Protein AF-A0A832T869-F1 (afdb_monomer_lite)

Radius of gyration: 26.27 Å; chains: 1; bounding box: 76×37×74 Å

Foldseek 3Di:
DDPVVLLVLLQVLLCVLFVDGQDQAEEAEDELVRLVVVCVVPVNDSPDQWAADLQNNYIYGYPPDPLRSLNCQLRNSQLSCCLVFFPLSVLLNVLVNLLVVLVCVQWPDDPPPDDTHGPDPVSVVVNVVSVVVNVVSCVVLVLLRLLSSLLRSCSSCVVVVNNVSSVVCCVPPDDPSNVVSPVVLVVCCVQQNSLVSCLLSGGFDQDDLVCVLVNCCSVCPPQQVQFAFKWFADDSGRRDATEIETEGPPDDFDDDPRHTYHYDYPVRLVVCLLLLNLVNLARLPGTDTNGHDPVVSVVSVVCSVPRFQDLSSLVVLQVQLVVLQVQLVVDDPPDPSNVVSNLSSLVSNLCSVCSVVRHNPRHPVSSVSDD

Sequence (371 aa):
MTLEELVKECAEIAYRETGFYIQGSGLTVLDGEGWKEFCGKTNTEQAAHGVYLPRAMRAVVRSDSEYMEVNIMHELFGHGLFCEQTKSGREIVRLERNIQAATPHIIQKNGPGKDDWVTDTTAFYTVLQSEEKLKQLVTYSMNDNEGFAVWMEQRLAERTGRAEMFRKKMKNMAHAKYAELLAEFNSFEERYGKTILLKAIGFPFTPDTENMPDILRKVLGDAYDSIRIGMLYGSRRPYSDIDIFIVSDEIKTQHHGWLDIYAVSVDEFRQGLANLDISITDPLLSGQKVAGSWKELQQCWEYIEKKEITPNMAYHNFRKAVEQEDIGKGFPEGSRERMTALGYAVSYMENAKHLCRGDKRLTMKELRIQR

pLDDT: mean 93.74, std 7.8, range [48.03, 98.69]

Secondary structure (DSSP, 8-state):
--HHHHHHHHHHHHHHHHS----S-EEEEE-HHHHHHHHHHHT--TT-SEEEETTTTEEEEETT-TTHHHHHIIIIIIIIHHHHHSHHHHHHHHHHHHHHHHHHHHEE---TTS--EES-HHHHHHHHHHHHHHHHHHHHHHHHHHHHHHHHHHHHHHHTT-HHHHHHHHHHT--HHHHHHHHHHHHHHHHH-HHHHHHHTT------TTTHHHHHHHHHGGGGGG-SEEEEES---TTSPEEEEEE-SSPPPEE-SSEEEEEE-HHHHHHHHHTT-HHHHHHHHHSEEEEE-HHHHHHHHHHHHHPPP-HHHHHHHHHHHHHHHHHHHTSPTT-HHHHHHHHHHHHHHHHHHHHHTT----STTTTT---

Structure (mmCIF, N/CA/C/O backbone):
data_AF-A0A832T869-F1
#
_entry.id   AF-A0A832T869-F1
#
loop_
_atom_site.group_PDB
_atom_site.id
_atom_site.type_symbol
_atom_site.label_atom_id
_atom_site.label_alt_id
_atom_site.label_comp_id
_atom_site.label_asym_id
_atom_site.label_entity_id
_atom_site.label_seq_id
_atom_site.pdbx_PDB_ins_code
_atom_site.Cartn_x
_atom_site.Cartn_y
_atom_site.Cartn_z
_atom_site.occupancy
_atom_site.B_iso_or_equiv
_atom_site.auth_seq_id
_atom_site.auth_comp_id
_atom_site.auth_asym_id
_atom_site.auth_atom_id
_atom_site.pdbx_PDB_model_num
ATOM 1 N N . MET A 1 1 ? -2.053 -1.329 -37.076 1.00 85.81 1 MET A N 1
ATOM 2 C CA . MET A 1 1 ? -2.017 -0.365 -35.967 1.00 85.81 1 MET A CA 1
ATOM 3 C C . MET A 1 1 ? -0.619 0.213 -35.898 1.00 85.81 1 MET A C 1
ATOM 5 O O . MET A 1 1 ? 0.332 -0.553 -36.009 1.00 85.81 1 MET A O 1
ATOM 9 N N . THR A 1 2 ? -0.489 1.532 -35.814 1.00 96.00 2 THR A N 1
ATOM 10 C CA . THR A 1 2 ? 0.798 2.207 -35.612 1.00 96.00 2 THR A CA 1
ATOM 11 C C . THR A 1 2 ? 1.261 2.055 -34.159 1.00 96.00 2 THR A C 1
ATOM 13 O O . THR A 1 2 ? 0.477 1.700 -33.278 1.00 96.00 2 THR A O 1
ATOM 16 N N . LEU A 1 3 ? 2.538 2.337 -33.886 1.00 96.00 3 LEU A N 1
ATOM 17 C CA . LEU A 1 3 ? 3.059 2.337 -32.516 1.00 96.00 3 LEU A CA 1
ATOM 18 C C . LEU A 1 3 ? 2.347 3.375 -31.629 1.00 96.00 3 LEU A C 1
ATOM 20 O O . LEU A 1 3 ? 2.063 3.102 -30.468 1.00 96.00 3 LEU A O 1
ATOM 24 N N . GLU A 1 4 ? 2.039 4.551 -32.175 1.00 97.25 4 GLU A N 1
ATOM 25 C CA . GLU A 1 4 ? 1.337 5.612 -31.448 1.00 97.25 4 GLU A CA 1
ATOM 26 C C . GLU A 1 4 ? -0.089 5.189 -31.071 1.00 97.25 4 GLU A C 1
ATOM 28 O O . GLU A 1 4 ? -0.507 5.369 -29.928 1.00 97.25 4 GLU A O 1
ATOM 33 N N . GLU A 1 5 ? -0.808 4.560 -32.005 1.00 97.94 5 GLU A N 1
ATOM 34 C CA . GLU A 1 5 ? -2.136 3.994 -31.752 1.00 97.94 5 GLU A CA 1
ATOM 35 C C . GLU A 1 5 ? -2.089 2.916 -30.661 1.00 97.94 5 GLU A C 1
ATOM 37 O O . GLU A 1 5 ? -2.918 2.947 -29.754 1.00 97.94 5 GLU A O 1
ATOM 42 N N . LEU A 1 6 ? -1.088 2.024 -30.698 1.00 97.69 6 LEU A N 1
ATOM 43 C CA . LEU A 1 6 ? -0.891 1.000 -29.670 1.00 97.69 6 LEU A CA 1
ATOM 44 C C . LEU A 1 6 ? -0.656 1.623 -28.290 1.00 97.69 6 LEU A C 1
ATOM 46 O O . LEU A 1 6 ? -1.306 1.241 -27.322 1.00 97.69 6 LEU A O 1
ATOM 50 N N . VAL A 1 7 ? 0.276 2.574 -28.182 1.00 98.06 7 VAL A N 1
ATOM 51 C CA . VAL A 1 7 ? 0.602 3.222 -26.901 1.00 98.06 7 VAL A CA 1
ATOM 52 C C . VAL A 1 7 ? -0.620 3.954 -26.349 1.00 98.06 7 VAL A C 1
ATOM 54 O O . VAL A 1 7 ? -0.905 3.850 -25.157 1.00 98.06 7 VAL A O 1
ATOM 57 N N . LYS A 1 8 ? -1.380 4.641 -27.206 1.00 98.06 8 LYS A N 1
ATOM 58 C CA . LYS A 1 8 ? -2.618 5.315 -26.810 1.00 98.06 8 LYS A CA 1
ATOM 59 C C . LYS A 1 8 ? -3.674 4.325 -26.316 1.00 98.06 8 LYS A C 1
ATOM 61 O O . LYS A 1 8 ? -4.257 4.543 -25.260 1.00 98.06 8 LYS A O 1
ATOM 66 N N . GLU A 1 9 ? -3.903 3.233 -27.041 1.00 98.19 9 GLU A N 1
ATOM 67 C CA . GLU A 1 9 ? -4.850 2.190 -26.634 1.00 98.19 9 GLU A CA 1
ATOM 68 C C . GLU A 1 9 ? -4.446 1.551 -25.295 1.00 98.19 9 GLU A C 1
ATOM 70 O O . GLU A 1 9 ? -5.275 1.412 -24.391 1.00 98.19 9 GLU A O 1
ATOM 75 N N . CYS A 1 10 ? -3.160 1.227 -25.132 1.00 98.50 10 CYS A N 1
ATOM 76 C CA . CYS A 1 10 ? -2.625 0.693 -23.885 1.00 98.50 10 CYS A CA 1
ATOM 77 C C . CYS A 1 10 ? -2.795 1.665 -22.716 1.00 98.50 10 CYS A C 1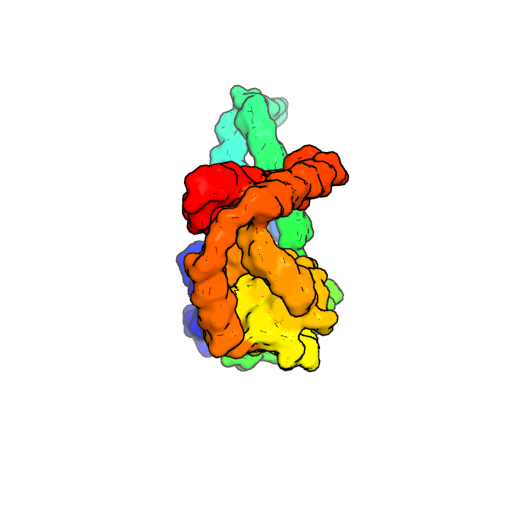
ATOM 79 O O . CYS A 1 10 ? -3.145 1.223 -21.626 1.00 98.50 10 CYS A O 1
ATOM 81 N N . ALA A 1 11 ? -2.610 2.970 -22.925 1.00 98.25 11 ALA A N 1
ATOM 82 C CA . ALA A 1 11 ? -2.810 3.972 -21.880 1.00 98.25 11 ALA A CA 1
ATOM 83 C C . ALA A 1 11 ? -4.259 4.003 -21.372 1.00 98.25 11 ALA A C 1
ATOM 85 O O . ALA A 1 11 ? -4.483 4.014 -20.162 1.00 98.25 11 ALA A O 1
ATOM 86 N N . GLU A 1 12 ? -5.243 3.925 -22.271 1.00 98.31 12 GLU A N 1
ATOM 87 C CA . GLU A 1 12 ? -6.665 3.866 -21.903 1.00 98.31 12 GLU A CA 1
ATOM 88 C C . GLU A 1 12 ? -7.026 2.572 -21.160 1.00 98.31 12 GLU A C 1
ATOM 90 O O . GLU A 1 12 ? -7.863 2.551 -20.252 1.00 98.31 12 GLU A O 1
ATOM 95 N N . ILE A 1 13 ? -6.416 1.448 -21.541 1.00 98.25 13 ILE A N 1
ATOM 96 C CA . ILE A 1 13 ? -6.607 0.185 -20.825 1.00 98.25 13 ILE A CA 1
ATOM 97 C C . ILE A 1 13 ? -5.944 0.256 -19.449 1.00 98.25 13 ILE A C 1
ATOM 99 O O . ILE A 1 13 ? -6.606 -0.049 -18.461 1.00 98.25 13 ILE A O 1
ATOM 103 N N . ALA A 1 14 ? -4.693 0.704 -19.364 1.00 98.00 14 ALA A N 1
ATOM 104 C CA . ALA A 1 14 ? -3.953 0.815 -18.113 1.00 98.00 14 ALA A CA 1
ATOM 105 C C . ALA A 1 14 ? -4.646 1.758 -17.118 1.00 98.00 14 ALA A C 1
ATOM 107 O O . ALA A 1 14 ? -4.727 1.439 -15.931 1.00 98.00 14 ALA A O 1
ATOM 108 N N . TYR A 1 15 ? -5.241 2.857 -17.596 1.00 97.88 15 TYR A N 1
ATOM 109 C CA . TYR A 1 15 ? -6.077 3.726 -16.769 1.00 97.88 15 TYR A CA 1
ATOM 110 C C . TYR A 1 15 ? -7.316 3.001 -16.234 1.00 97.88 15 TYR A C 1
ATOM 112 O O . TYR A 1 15 ? -7.614 3.090 -15.048 1.00 97.88 15 TYR A O 1
ATOM 120 N N . ARG A 1 16 ? -8.021 2.216 -17.057 1.00 96.94 16 ARG A N 1
ATOM 121 C CA . ARG A 1 16 ? -9.154 1.397 -16.580 1.00 96.94 16 ARG A CA 1
ATOM 122 C C . ARG A 1 16 ? -8.722 0.280 -15.626 1.00 96.94 16 ARG A C 1
ATOM 124 O O . ARG A 1 16 ? -9.510 -0.150 -14.778 1.00 96.94 16 ARG A O 1
ATOM 131 N N . GLU A 1 17 ? -7.495 -0.213 -15.766 1.00 95.88 17 GLU A N 1
ATOM 132 C CA . GLU A 1 17 ? -6.955 -1.227 -14.866 1.00 95.88 17 GLU A CA 1
ATOM 133 C C . GLU A 1 17 ? -6.510 -0.653 -13.526 1.00 95.88 17 GLU A C 1
ATOM 135 O O . GLU A 1 17 ? -6.765 -1.265 -12.494 1.00 95.88 17 GLU A O 1
ATOM 140 N N . THR A 1 18 ? -5.905 0.529 -13.517 1.00 96.06 18 THR A N 1
ATOM 141 C CA . THR A 1 18 ? -5.217 1.043 -12.325 1.00 96.06 18 THR A CA 1
ATOM 142 C C . THR A 1 18 ? -5.836 2.294 -11.723 1.00 96.06 18 THR A C 1
ATOM 144 O O . THR A 1 18 ? -5.615 2.574 -10.551 1.00 96.06 18 THR A O 1
ATOM 147 N N . GLY A 1 19 ? -6.604 3.052 -12.503 1.00 96.00 19 GLY A N 1
ATOM 148 C CA . GLY A 1 19 ? -7.027 4.412 -12.176 1.00 96.00 19 GLY A CA 1
ATOM 149 C C . GLY A 1 19 ? -5.964 5.480 -12.460 1.00 96.00 19 GLY A C 1
ATOM 150 O O . GLY A 1 19 ? -6.202 6.650 -12.162 1.00 96.00 19 GLY A O 1
ATOM 151 N N . PHE A 1 20 ? -4.813 5.116 -13.041 1.00 96.75 20 PHE A N 1
ATOM 152 C CA . PHE A 1 20 ? -3.691 6.025 -13.287 1.00 96.75 20 PHE A CA 1
ATOM 153 C C . PHE A 1 20 ? -3.272 6.037 -14.757 1.00 96.75 20 PHE A C 1
ATOM 155 O O . PHE A 1 20 ? -3.216 5.004 -15.422 1.00 96.75 20 PHE A O 1
ATOM 162 N N . TYR A 1 21 ? -2.952 7.230 -15.253 1.00 97.12 21 TYR A N 1
ATOM 163 C CA . TYR A 1 21 ? -2.245 7.400 -16.519 1.00 97.12 21 TYR A CA 1
ATOM 164 C C . TYR A 1 21 ? -0.742 7.440 -16.261 1.00 97.12 21 TYR A C 1
ATOM 166 O O . TYR A 1 21 ? -0.306 7.927 -15.218 1.00 97.12 21 TYR A O 1
ATOM 174 N N . ILE A 1 22 ? 0.039 7.008 -17.249 1.00 95.62 22 ILE A N 1
ATOM 175 C CA . ILE A 1 22 ? 1.456 7.368 -17.329 1.00 95.62 22 ILE A CA 1
ATOM 176 C C . ILE A 1 22 ? 1.549 8.858 -17.632 1.00 95.62 22 ILE A C 1
ATOM 178 O O . ILE A 1 22 ? 0.915 9.337 -18.574 1.00 95.62 22 ILE A O 1
ATOM 182 N N . GLN A 1 23 ? 2.342 9.583 -16.852 1.00 95.00 23 GLN A N 1
ATOM 183 C CA . GLN A 1 23 ? 2.506 11.028 -17.006 1.00 95.00 23 GLN A CA 1
ATOM 184 C C . GLN A 1 23 ? 3.957 11.444 -17.246 1.00 95.00 23 GLN A C 1
ATOM 186 O O . GLN A 1 23 ? 4.209 12.393 -17.986 1.00 95.00 23 GLN A O 1
ATOM 191 N N . GLY A 1 24 ? 4.909 10.771 -16.601 1.00 94.81 24 GLY A N 1
ATOM 192 C CA . GLY A 1 24 ? 6.326 11.128 -16.607 1.00 94.81 24 GLY A CA 1
ATOM 193 C C . GLY A 1 24 ? 7.213 10.172 -17.401 1.00 94.81 24 GLY A C 1
ATOM 194 O O . GLY A 1 24 ? 8.299 10.576 -17.823 1.00 94.81 24 GLY A O 1
ATOM 195 N N . SER A 1 25 ? 6.780 8.929 -17.603 1.00 98.00 25 SER A N 1
ATOM 196 C CA . SER A 1 25 ? 7.559 7.905 -18.282 1.00 98.00 25 SER A CA 1
ATOM 197 C C . SER A 1 25 ? 7.490 8.053 -19.797 1.00 98.00 25 SER A C 1
ATOM 199 O O . SER A 1 25 ? 6.418 8.123 -20.393 1.00 98.00 25 SER A O 1
ATOM 201 N N . GLY A 1 26 ? 8.659 8.085 -20.434 1.00 98.12 26 GLY A N 1
ATOM 202 C CA . GLY A 1 26 ? 8.791 8.124 -21.889 1.00 98.12 26 GLY A CA 1
ATOM 203 C C . GLY A 1 26 ? 9.104 6.760 -22.501 1.00 98.12 26 GLY A C 1
ATOM 204 O O . GLY A 1 26 ? 9.590 5.858 -21.820 1.00 98.12 26 GLY A O 1
ATOM 205 N N . LEU A 1 27 ? 8.906 6.649 -23.815 1.00 98.50 27 LEU A N 1
ATOM 206 C CA . LEU A 1 27 ? 9.307 5.494 -24.617 1.00 98.50 27 LEU A CA 1
ATOM 207 C C . LEU A 1 27 ? 10.438 5.873 -25.577 1.00 98.50 27 LEU A C 1
ATOM 209 O O . LEU A 1 27 ? 10.419 6.927 -26.210 1.00 98.50 27 LEU A O 1
ATOM 213 N N . THR A 1 28 ? 11.430 5.002 -25.708 1.00 98.44 28 THR A N 1
ATOM 214 C CA . THR A 1 28 ? 12.451 5.063 -26.754 1.00 98.44 28 THR A CA 1
ATOM 215 C C . THR A 1 28 ? 12.552 3.702 -27.417 1.00 98.44 28 THR A C 1
ATOM 217 O O . THR A 1 28 ? 12.730 2.690 -26.749 1.00 98.44 28 THR A O 1
ATOM 220 N N . VAL A 1 29 ? 12.430 3.683 -28.739 1.00 98.19 29 VAL A N 1
ATOM 221 C CA . VAL A 1 29 ? 12.526 2.468 -29.545 1.00 98.19 29 VAL A CA 1
ATOM 222 C C . VAL A 1 29 ? 13.816 2.546 -30.350 1.00 98.19 29 VAL A C 1
ATOM 224 O O . VAL A 1 29 ? 14.024 3.516 -31.075 1.00 98.19 29 VAL A O 1
ATOM 227 N N . LEU A 1 30 ? 14.695 1.560 -30.179 1.00 98.06 30 LEU A N 1
ATOM 228 C CA . LEU A 1 30 ? 16.014 1.506 -30.814 1.00 98.06 30 LEU A CA 1
ATOM 229 C C . LEU A 1 30 ? 16.079 0.344 -31.798 1.00 98.06 30 LEU A C 1
ATOM 231 O O . LEU A 1 30 ? 15.565 -0.732 -31.506 1.00 98.06 30 LEU A O 1
ATOM 235 N N . ASP A 1 31 ? 16.737 0.538 -32.935 1.00 97.44 31 ASP A N 1
ATOM 236 C CA . ASP A 1 31 ? 17.098 -0.566 -33.825 1.00 97.44 31 ASP A CA 1
ATOM 237 C C . ASP A 1 31 ? 18.217 -1.441 -33.234 1.00 97.44 31 ASP A C 1
ATOM 239 O O . ASP A 1 31 ? 18.729 -1.191 -32.139 1.00 97.44 31 ASP A O 1
ATOM 243 N N . GLY A 1 32 ? 18.575 -2.518 -33.936 1.00 95.19 32 GLY A N 1
ATOM 244 C CA . GLY A 1 32 ? 19.564 -3.478 -33.448 1.00 95.19 32 GLY A CA 1
ATOM 245 C C . GLY A 1 32 ? 20.956 -2.873 -33.211 1.00 95.19 32 GLY A C 1
ATOM 246 O O . GLY A 1 32 ? 21.661 -3.317 -32.303 1.00 95.19 32 GLY A O 1
ATOM 247 N N . GLU A 1 33 ? 21.363 -1.859 -33.982 1.00 97.00 33 GLU A N 1
ATOM 248 C CA . GLU A 1 33 ? 22.640 -1.160 -33.777 1.00 97.00 33 GLU A CA 1
ATOM 249 C C . GLU A 1 33 ? 22.563 -0.203 -32.584 1.00 97.00 33 GLU A C 1
ATOM 251 O O . GLU A 1 33 ? 23.400 -0.284 -31.679 1.00 97.00 33 GLU A O 1
ATOM 256 N N . GLY A 1 34 ? 21.515 0.622 -32.519 1.00 97.69 34 GLY A N 1
ATOM 257 C CA . GLY A 1 34 ? 21.266 1.531 -31.406 1.00 97.69 34 GLY A CA 1
ATOM 258 C C . GLY A 1 34 ? 21.110 0.798 -30.073 1.00 97.69 34 GLY A C 1
ATOM 259 O O . GLY A 1 34 ? 21.620 1.263 -29.054 1.00 97.69 34 GLY A O 1
ATOM 260 N N . TRP A 1 35 ? 20.482 -0.382 -30.066 1.00 97.38 35 TRP A N 1
ATOM 261 C CA . TRP A 1 35 ? 20.369 -1.230 -28.877 1.00 97.38 35 TRP A CA 1
ATOM 262 C C . TRP A 1 35 ? 21.728 -1.739 -28.395 1.00 97.38 35 TRP A C 1
ATOM 264 O O . TRP A 1 35 ? 22.028 -1.653 -27.207 1.00 97.38 35 TRP A O 1
ATOM 274 N N . LYS A 1 36 ? 22.594 -2.213 -29.301 1.00 96.44 36 LYS A N 1
ATOM 275 C CA . LYS A 1 36 ? 23.952 -2.658 -28.940 1.00 96.44 36 LYS A CA 1
ATOM 276 C C . LYS A 1 36 ? 24.777 -1.523 -28.340 1.00 96.44 36 LYS A C 1
ATOM 278 O O . LYS A 1 36 ? 25.444 -1.730 -27.325 1.00 96.44 36 LYS A O 1
ATOM 283 N N . GLU A 1 37 ? 24.715 -0.334 -28.940 1.00 97.12 37 GLU A N 1
ATOM 284 C CA . GLU A 1 37 ? 25.392 0.852 -28.412 1.00 97.12 37 GLU A CA 1
ATOM 285 C C . GLU A 1 37 ? 24.844 1.231 -27.029 1.00 97.12 37 GLU A C 1
ATOM 287 O O . GLU A 1 37 ? 25.611 1.474 -26.093 1.00 97.12 37 GLU A O 1
ATOM 292 N N . PHE A 1 38 ? 23.518 1.232 -26.878 1.00 97.06 38 PHE A N 1
ATOM 293 C CA . PHE A 1 38 ? 22.845 1.500 -25.613 1.00 97.06 38 PHE A CA 1
ATOM 294 C C . PHE A 1 38 ? 23.266 0.513 -24.513 1.00 97.06 38 PHE A C 1
ATOM 296 O O . PHE A 1 38 ? 23.672 0.948 -23.432 1.00 97.06 38 PHE A O 1
ATOM 303 N N . CYS A 1 39 ? 23.246 -0.795 -24.788 1.00 95.62 39 CYS A N 1
ATOM 304 C CA . CYS A 1 39 ? 23.688 -1.832 -23.856 1.00 95.62 39 CYS A CA 1
ATOM 305 C C . CYS A 1 39 ? 25.155 -1.643 -23.453 1.00 95.62 39 CYS A C 1
ATOM 307 O O . CYS A 1 39 ? 25.474 -1.708 -22.268 1.00 95.62 39 CYS A O 1
ATOM 309 N N . GLY A 1 40 ? 26.037 -1.326 -24.410 1.00 94.50 40 GLY A N 1
ATOM 310 C CA . GLY A 1 40 ? 27.452 -1.058 -24.137 1.00 94.50 40 GLY A CA 1
ATOM 311 C C . GLY A 1 40 ? 27.683 0.150 -23.222 1.00 94.50 40 GLY A C 1
ATOM 312 O O . GLY A 1 40 ? 28.568 0.116 -22.372 1.00 94.50 40 GLY A O 1
ATOM 313 N N . L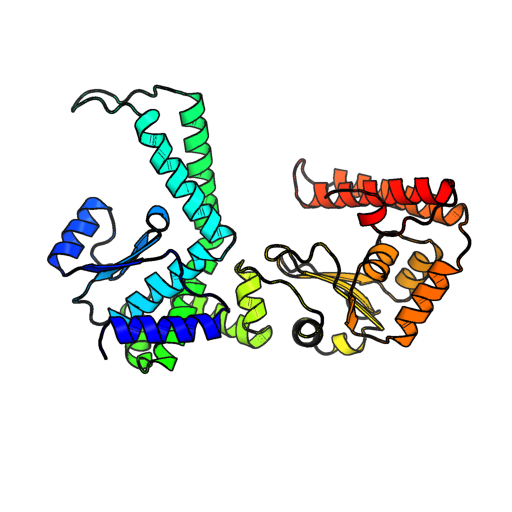YS A 1 41 ? 26.867 1.205 -23.349 1.00 94.12 41 LYS A N 1
ATOM 314 C CA . LYS A 1 41 ? 26.961 2.411 -22.502 1.00 94.12 41 LYS A CA 1
ATOM 315 C C . LYS A 1 41 ? 26.359 2.235 -21.111 1.00 94.12 41 LYS A C 1
ATOM 317 O O . LYS A 1 41 ? 26.795 2.900 -20.175 1.00 94.12 41 LYS A O 1
ATOM 322 N N . THR A 1 42 ? 25.332 1.400 -20.985 1.00 90.62 42 THR A N 1
ATOM 323 C CA . THR A 1 42 ? 24.547 1.252 -19.747 1.00 90.62 42 THR A CA 1
ATOM 324 C C . THR A 1 42 ? 24.873 -0.010 -18.959 1.00 90.62 42 THR A C 1
ATOM 326 O O . THR A 1 42 ? 24.368 -0.164 -17.853 1.00 90.62 42 THR A O 1
ATOM 329 N N . ASN A 1 43 ? 25.724 -0.889 -19.499 1.00 91.12 43 ASN A N 1
ATOM 330 C CA . ASN A 1 43 ? 25.979 -2.227 -18.964 1.00 91.12 43 ASN A CA 1
ATOM 331 C C . ASN A 1 43 ? 24.692 -3.071 -18.832 1.00 91.12 43 ASN A C 1
ATOM 333 O O . ASN A 1 43 ? 24.557 -3.881 -17.919 1.00 91.12 43 ASN A O 1
ATOM 337 N N . THR A 1 44 ? 23.738 -2.857 -19.744 1.00 91.19 44 THR A N 1
ATOM 338 C CA . THR A 1 44 ? 22.510 -3.659 -19.852 1.00 91.19 44 THR A CA 1
ATOM 339 C C . THR A 1 44 ? 22.796 -4.920 -20.665 1.00 91.19 44 THR A C 1
ATOM 341 O O . THR A 1 44 ? 23.558 -4.881 -21.634 1.00 91.19 44 THR A O 1
ATOM 344 N N . GLU A 1 45 ? 22.165 -6.040 -20.317 1.00 91.69 45 GLU A N 1
ATOM 345 C CA . GLU A 1 45 ? 22.310 -7.292 -21.060 1.00 91.69 45 GLU A CA 1
ATOM 346 C C . GLU A 1 45 ? 21.844 -7.142 -22.517 1.00 91.69 45 GLU A C 1
ATOM 348 O O . GLU A 1 45 ? 20.706 -6.769 -22.787 1.00 91.69 45 GLU A O 1
ATOM 353 N N . GLN A 1 46 ? 22.705 -7.480 -23.484 1.00 89.50 46 GLN A N 1
ATOM 354 C CA . GLN A 1 46 ? 22.355 -7.388 -24.912 1.00 89.50 46 GLN A CA 1
ATOM 355 C C . GLN A 1 46 ? 21.221 -8.339 -25.315 1.00 89.50 46 GLN A C 1
ATOM 357 O O . GLN A 1 46 ? 20.510 -8.072 -26.286 1.00 89.50 46 GLN A O 1
ATOM 362 N N . ALA A 1 47 ? 21.072 -9.445 -24.579 1.00 90.00 47 ALA A N 1
ATOM 363 C CA . ALA A 1 47 ? 20.010 -10.424 -24.774 1.00 90.00 47 ALA A CA 1
ATOM 364 C C . ALA A 1 47 ? 18.648 -9.930 -24.269 1.00 90.00 47 ALA A C 1
ATOM 366 O O . ALA A 1 47 ? 17.637 -10.516 -24.643 1.00 90.00 47 ALA A O 1
ATOM 367 N N . ALA A 1 48 ? 18.596 -8.862 -23.465 1.00 90.69 48 ALA A N 1
ATOM 368 C CA . ALA A 1 48 ? 17.336 -8.235 -23.105 1.00 90.69 48 ALA A CA 1
ATOM 369 C C . ALA A 1 48 ? 16.695 -7.587 -24.342 1.00 90.69 48 ALA A C 1
ATOM 371 O O . ALA A 1 48 ? 17.364 -7.196 -25.303 1.00 90.69 48 ALA A O 1
ATOM 372 N N . HIS A 1 49 ? 15.370 -7.492 -24.326 1.00 92.50 49 HIS A N 1
ATOM 373 C CA . HIS A 1 49 ? 14.592 -6.916 -25.428 1.00 92.50 49 HIS A CA 1
ATOM 374 C C . HIS A 1 49 ? 13.883 -5.613 -25.035 1.00 92.50 49 HIS A C 1
ATOM 376 O O . HIS A 1 49 ? 13.195 -5.007 -25.861 1.00 92.50 49 HIS A O 1
ATOM 382 N N . GLY A 1 50 ? 14.047 -5.204 -23.783 1.00 96.50 50 GLY A N 1
ATOM 383 C CA . GLY A 1 50 ? 13.510 -4.002 -23.177 1.00 96.50 50 GLY A CA 1
ATOM 384 C C . GLY A 1 50 ? 14.210 -3.760 -21.843 1.00 96.50 50 GLY A C 1
ATOM 385 O O . GLY A 1 50 ? 14.785 -4.687 -21.272 1.00 96.50 50 GLY A O 1
ATOM 386 N N . VAL A 1 51 ? 14.236 -2.505 -21.409 1.00 97.50 51 VAL A N 1
ATOM 387 C CA . VAL A 1 51 ? 14.613 -2.127 -20.047 1.00 97.50 51 VAL A CA 1
ATOM 388 C C . VAL A 1 51 ? 13.917 -0.829 -19.664 1.00 97.50 51 VAL A C 1
ATOM 390 O O . VAL A 1 51 ? 13.833 0.112 -20.464 1.00 97.50 51 VAL A O 1
ATOM 393 N N . TYR A 1 52 ? 13.464 -0.747 -18.422 1.00 98.19 52 TYR A N 1
ATOM 394 C CA . TYR A 1 52 ? 13.013 0.489 -17.817 1.00 98.19 52 TYR A CA 1
ATOM 395 C C . TYR A 1 52 ? 14.132 1.122 -16.991 1.00 98.19 52 TYR A C 1
ATOM 397 O O . TYR A 1 52 ? 14.785 0.469 -16.183 1.00 98.19 52 TYR A O 1
ATOM 405 N N . LEU A 1 53 ? 14.356 2.420 -17.186 1.00 97.31 53 LEU A N 1
ATOM 406 C CA . LEU A 1 53 ? 15.364 3.207 -16.479 1.00 97.31 53 LEU A CA 1
ATOM 407 C C . LEU A 1 53 ? 14.670 4.148 -15.477 1.00 97.31 53 LEU A C 1
ATOM 409 O O . LEU A 1 53 ? 14.237 5.232 -15.892 1.00 97.31 53 LEU A O 1
ATOM 413 N N . PRO A 1 54 ? 14.581 3.806 -14.173 1.00 96.88 54 PRO A N 1
ATOM 414 C CA . PRO A 1 54 ? 13.850 4.603 -13.183 1.00 96.88 54 PRO A CA 1
ATOM 415 C C . PRO A 1 54 ? 14.345 6.047 -13.094 1.00 96.88 54 PRO A C 1
ATOM 417 O O . PRO A 1 54 ? 13.560 6.988 -13.195 1.00 96.88 54 PRO A O 1
ATOM 420 N N . ARG A 1 55 ? 15.662 6.252 -13.017 1.00 94.56 55 ARG A N 1
ATOM 421 C CA . ARG A 1 55 ? 16.301 7.578 -13.060 1.00 94.56 55 ARG A CA 1
ATOM 422 C C . ARG A 1 55 ? 15.791 8.477 -14.184 1.00 94.56 55 ARG A C 1
ATOM 424 O O . ARG A 1 55 ? 15.458 9.643 -13.945 1.00 94.56 55 ARG A O 1
ATOM 431 N N . ALA A 1 56 ? 15.755 7.937 -15.401 1.00 96.69 56 ALA A N 1
ATOM 432 C CA . ALA A 1 56 ? 15.361 8.661 -16.604 1.00 96.69 56 ALA A CA 1
ATOM 433 C C . ALA A 1 56 ? 13.843 8.666 -16.827 1.00 96.69 56 ALA A C 1
ATOM 435 O O . ALA A 1 56 ? 13.382 9.377 -17.717 1.00 96.69 56 ALA A O 1
ATOM 436 N N . MET A 1 57 ? 13.090 7.894 -16.033 1.00 98.00 57 MET A N 1
ATOM 437 C CA . MET A 1 57 ? 11.678 7.584 -16.248 1.00 98.00 57 MET A CA 1
ATOM 438 C C . MET A 1 57 ? 11.436 7.186 -17.705 1.00 98.00 57 MET A C 1
ATOM 440 O O . MET A 1 57 ? 10.775 7.894 -18.464 1.00 98.00 57 MET A O 1
ATOM 444 N N . ARG A 1 58 ? 12.094 6.115 -18.160 1.00 98.38 58 ARG A N 1
ATOM 445 C CA . ARG A 1 58 ? 12.100 5.781 -19.586 1.00 98.38 58 ARG A CA 1
ATOM 446 C C . ARG A 1 58 ? 12.158 4.289 -19.846 1.00 98.38 58 ARG A C 1
ATOM 448 O O . ARG A 1 58 ? 13.097 3.634 -19.412 1.00 98.38 58 ARG A O 1
ATOM 455 N N . ALA A 1 59 ? 11.203 3.808 -20.631 1.00 98.56 59 ALA A N 1
ATOM 456 C CA . ALA A 1 59 ? 11.264 2.508 -21.274 1.00 98.56 59 ALA A CA 1
ATOM 457 C C . ALA A 1 59 ? 12.120 2.607 -22.542 1.00 98.56 59 ALA A C 1
ATOM 459 O O . ALA A 1 59 ? 11.887 3.478 -23.385 1.00 98.56 59 ALA A O 1
ATOM 460 N N . VAL A 1 60 ? 13.098 1.718 -22.685 1.00 98.56 60 VAL A N 1
ATOM 461 C CA . VAL A 1 60 ? 13.914 1.569 -23.893 1.00 98.56 60 VAL A CA 1
ATOM 462 C C . VAL A 1 60 ? 13.680 0.169 -24.441 1.00 98.56 60 VAL A C 1
ATOM 464 O O . VAL A 1 60 ? 13.925 -0.805 -23.739 1.00 98.56 60 VAL A O 1
ATOM 467 N N . VAL A 1 61 ? 13.187 0.054 -25.674 1.00 98.12 61 VAL A N 1
ATOM 468 C CA . VAL A 1 61 ? 12.779 -1.227 -26.275 1.00 98.12 61 VAL A CA 1
ATOM 469 C C . VAL A 1 61 ? 13.460 -1.431 -27.623 1.00 98.12 61 VAL A C 1
ATOM 471 O O . VAL A 1 61 ? 13.641 -0.486 -28.393 1.00 98.12 61 VAL A O 1
ATOM 474 N N . ARG A 1 62 ? 13.823 -2.680 -27.917 1.00 97.12 62 ARG A N 1
ATOM 475 C CA . ARG A 1 62 ? 14.445 -3.076 -29.183 1.00 97.12 62 ARG A CA 1
ATOM 476 C C . ARG A 1 62 ? 13.394 -3.277 -30.282 1.00 97.12 62 ARG A C 1
ATOM 478 O O . ARG A 1 62 ? 12.459 -4.057 -30.105 1.00 97.12 62 ARG A O 1
ATOM 485 N N . SER A 1 63 ? 13.546 -2.594 -31.414 1.00 97.00 63 SER A N 1
ATOM 486 C CA . SER A 1 63 ? 12.538 -2.501 -32.481 1.00 97.00 63 SER A CA 1
ATOM 487 C C . SER A 1 63 ? 12.442 -3.739 -33.372 1.00 97.00 63 SER A C 1
ATOM 489 O O . SER A 1 63 ? 11.377 -4.036 -33.902 1.00 97.00 63 SER A O 1
ATOM 491 N N . ASP A 1 64 ? 13.535 -4.488 -33.508 1.00 95.44 64 ASP A N 1
ATOM 492 C CA . ASP A 1 64 ? 13.607 -5.738 -34.275 1.00 95.44 64 ASP A CA 1
ATOM 493 C C . ASP A 1 64 ? 13.215 -6.977 -33.438 1.00 95.44 64 ASP A C 1
ATOM 495 O O . ASP A 1 64 ? 13.327 -8.116 -33.894 1.00 95.44 64 ASP A O 1
ATOM 499 N N . SER A 1 65 ? 12.771 -6.774 -32.193 1.00 95.31 65 SER A N 1
ATOM 500 C CA . SER A 1 65 ? 12.265 -7.839 -31.331 1.00 95.31 65 SER A CA 1
ATOM 501 C C . SER A 1 65 ? 10.906 -8.332 -31.828 1.00 95.31 65 SER A C 1
ATOM 503 O O . SER A 1 65 ? 9.967 -7.547 -31.953 1.00 95.31 65 SER A O 1
ATOM 505 N N . GLU A 1 66 ? 10.739 -9.649 -31.985 1.00 95.56 66 GLU A N 1
ATOM 506 C CA . GLU A 1 66 ? 9.423 -10.240 -32.288 1.00 95.56 66 GLU A CA 1
ATOM 507 C C . GLU A 1 66 ? 8.381 -10.009 -31.171 1.00 95.56 66 GLU A C 1
ATOM 509 O O . GLU A 1 66 ? 7.184 -10.173 -31.395 1.00 95.56 66 GLU A O 1
ATOM 514 N N . TYR A 1 67 ? 8.835 -9.598 -29.982 1.00 96.38 67 TYR A N 1
ATOM 515 C CA . TYR A 1 67 ? 8.011 -9.283 -28.813 1.00 96.38 67 TYR A CA 1
ATOM 516 C C . TYR A 1 67 ? 7.973 -7.777 -28.503 1.00 96.38 67 TYR A C 1
ATOM 518 O O . TYR A 1 67 ? 7.627 -7.397 -27.387 1.00 96.38 67 TYR A O 1
ATOM 526 N N . MET A 1 68 ? 8.365 -6.907 -29.447 1.00 97.31 68 MET A N 1
ATOM 527 C CA . MET A 1 68 ? 8.486 -5.456 -29.224 1.00 97.31 68 MET A CA 1
ATOM 528 C C . MET A 1 68 ? 7.232 -4.853 -28.571 1.00 97.31 68 MET A C 1
ATOM 530 O O . MET A 1 68 ? 7.343 -4.108 -27.602 1.00 97.31 68 MET A O 1
ATOM 534 N N . GLU A 1 69 ? 6.042 -5.188 -29.069 1.00 98.31 69 GLU A N 1
ATOM 535 C CA . GLU A 1 69 ? 4.786 -4.600 -28.590 1.00 98.31 69 GLU A CA 1
ATOM 536 C C . GLU A 1 69 ? 4.485 -4.960 -27.128 1.00 98.31 69 GLU A C 1
ATOM 538 O O . GLU A 1 69 ? 4.147 -4.083 -26.336 1.00 98.31 69 GLU A O 1
ATOM 543 N N . VAL A 1 70 ? 4.655 -6.228 -26.743 1.00 98.19 70 VAL A N 1
ATOM 544 C CA . VAL A 1 70 ? 4.433 -6.666 -25.354 1.00 98.19 70 VAL A CA 1
ATOM 545 C C . VAL A 1 70 ? 5.578 -6.238 -24.426 1.00 98.19 70 VAL A C 1
ATOM 547 O O . VAL A 1 70 ? 5.354 -5.965 -23.252 1.00 98.19 70 VAL A O 1
ATOM 550 N N . ASN A 1 71 ? 6.790 -6.032 -24.949 1.00 98.00 71 ASN A N 1
ATOM 551 C CA . ASN A 1 71 ? 7.865 -5.395 -24.185 1.00 98.00 71 ASN A CA 1
ATOM 552 C C . ASN A 1 71 ? 7.563 -3.925 -23.890 1.00 98.00 71 ASN A C 1
ATOM 554 O O . ASN A 1 71 ? 7.830 -3.470 -22.788 1.00 98.00 71 ASN A O 1
ATOM 558 N N . ILE A 1 72 ? 6.950 -3.181 -24.815 1.00 98.62 72 ILE A N 1
ATOM 559 C CA . ILE A 1 72 ? 6.476 -1.822 -24.508 1.00 98.62 72 ILE A CA 1
ATOM 560 C C . ILE A 1 72 ? 5.453 -1.866 -23.369 1.00 98.62 72 ILE A C 1
ATOM 562 O O . ILE A 1 72 ? 5.534 -1.053 -22.455 1.00 98.62 72 ILE A O 1
ATOM 566 N N . MET A 1 73 ? 4.522 -2.825 -23.388 1.00 98.62 73 MET A N 1
ATOM 567 C CA . MET A 1 73 ? 3.549 -3.006 -22.302 1.00 98.62 73 MET A CA 1
ATOM 568 C C . MET A 1 73 ? 4.236 -3.259 -20.954 1.00 98.62 73 MET A C 1
ATOM 570 O O . MET A 1 73 ? 3.905 -2.601 -19.971 1.00 98.62 73 MET A O 1
ATOM 574 N N . HIS A 1 74 ? 5.228 -4.148 -20.931 1.00 98.56 74 HIS A N 1
ATOM 575 C CA . HIS A 1 74 ? 6.007 -4.485 -19.741 1.00 98.56 74 HIS A CA 1
ATOM 576 C C . HIS A 1 74 ? 6.810 -3.292 -19.199 1.00 98.56 74 HIS A C 1
ATOM 578 O O . HIS A 1 74 ? 6.637 -2.879 -18.055 1.00 98.56 74 HIS A O 1
ATOM 584 N N . GLU A 1 75 ? 7.658 -2.695 -20.037 1.00 98.56 75 GLU A N 1
ATOM 585 C CA . GLU A 1 75 ? 8.599 -1.661 -19.602 1.00 98.56 75 GLU A CA 1
ATOM 586 C C . GLU A 1 75 ? 7.893 -0.333 -19.317 1.00 98.56 75 GLU A C 1
ATOM 588 O O . GLU A 1 75 ? 8.134 0.312 -18.298 1.00 98.56 75 GLU A O 1
ATOM 593 N N . LEU A 1 76 ? 7.015 0.110 -20.224 1.00 98.69 76 LEU A N 1
ATOM 594 C CA . LEU A 1 76 ? 6.375 1.417 -20.107 1.00 98.69 76 LEU A CA 1
ATOM 595 C C . LEU A 1 76 ? 5.207 1.370 -19.122 1.00 98.69 76 LEU A C 1
ATOM 597 O O . LEU A 1 76 ? 5.156 2.184 -18.206 1.00 98.69 76 LEU A O 1
ATOM 601 N N . PHE A 1 77 ? 4.278 0.426 -19.290 1.00 98.62 77 PHE A N 1
ATOM 602 C CA . PHE A 1 77 ? 3.063 0.371 -18.470 1.00 98.62 77 PHE A CA 1
ATOM 603 C C . PHE A 1 77 ? 3.211 -0.469 -17.208 1.00 98.62 77 PHE A C 1
ATOM 605 O O . PHE A 1 77 ? 2.555 -0.160 -16.221 1.00 98.62 77 PHE A O 1
ATOM 612 N N . GLY A 1 78 ? 4.089 -1.467 -17.189 1.00 98.50 78 GLY A N 1
ATOM 613 C CA . GLY A 1 78 ? 4.454 -2.176 -15.969 1.00 98.50 78 GLY A CA 1
ATOM 614 C C . GLY A 1 78 ? 5.348 -1.329 -15.069 1.00 98.50 78 GLY A C 1
ATOM 615 O O . GLY A 1 78 ? 4.888 -0.707 -14.109 1.00 98.50 78 GLY A O 1
ATOM 616 N N . HIS A 1 79 ? 6.635 -1.255 -15.401 1.00 98.62 79 HIS A N 1
ATOM 617 C CA . HIS A 1 79 ? 7.611 -0.553 -14.563 1.00 98.62 79 HIS A CA 1
ATOM 618 C C . HIS A 1 79 ? 7.393 0.959 -14.505 1.00 98.62 79 HIS A C 1
ATOM 620 O O . HIS A 1 79 ? 7.558 1.557 -13.441 1.00 98.62 79 HIS A O 1
ATOM 626 N N . GLY A 1 80 ? 6.983 1.594 -15.609 1.00 98.50 80 GLY A N 1
ATOM 627 C CA . GLY A 1 80 ? 6.710 3.031 -15.616 1.00 98.50 80 GLY A CA 1
ATOM 628 C C . GLY A 1 80 ? 5.615 3.435 -14.634 1.00 98.50 80 GLY A C 1
ATOM 629 O O . GLY A 1 80 ? 5.871 4.259 -13.755 1.00 98.50 80 GLY A O 1
ATOM 630 N N . LEU A 1 81 ? 4.435 2.804 -14.697 1.00 98.31 81 LEU A N 1
ATOM 631 C CA . LEU A 1 81 ? 3.365 3.075 -13.727 1.00 98.31 81 LEU A CA 1
ATOM 632 C C . LEU A 1 81 ? 3.784 2.728 -12.300 1.00 98.31 81 LEU A C 1
ATOM 634 O O . LEU A 1 81 ? 3.479 3.494 -11.386 1.00 98.31 81 LEU A O 1
ATOM 638 N N . PHE A 1 82 ? 4.507 1.624 -12.097 1.00 98.50 82 PHE A N 1
ATOM 639 C CA . PHE A 1 82 ? 5.009 1.276 -10.771 1.00 98.50 82 PHE A CA 1
ATOM 640 C C . PHE A 1 82 ? 5.903 2.391 -10.206 1.00 98.50 82 PHE A C 1
ATOM 642 O O . PHE A 1 82 ? 5.649 2.907 -9.119 1.00 98.50 82 PHE A O 1
ATOM 649 N N . CYS A 1 83 ? 6.907 2.831 -10.968 1.00 98.31 83 CYS A N 1
ATOM 650 C CA . CYS A 1 83 ? 7.828 3.893 -10.568 1.00 98.31 83 CYS A CA 1
ATOM 651 C C . CYS A 1 83 ? 7.154 5.257 -10.373 1.00 98.31 83 CYS A C 1
ATOM 653 O O . CYS A 1 83 ? 7.586 6.036 -9.521 1.00 98.31 83 CYS A O 1
ATOM 655 N N . GLU A 1 84 ? 6.114 5.567 -11.146 1.00 97.94 84 GLU A N 1
ATOM 656 C CA . GLU A 1 84 ? 5.370 6.818 -11.001 1.00 97.94 84 GLU A CA 1
ATOM 657 C C . GLU A 1 84 ? 4.450 6.833 -9.783 1.00 97.94 84 GLU A C 1
ATOM 659 O O . GLU A 1 84 ? 4.347 7.863 -9.111 1.00 97.94 84 GLU A O 1
ATOM 664 N N . GLN A 1 85 ? 3.767 5.718 -9.519 1.00 97.62 85 GLN A N 1
ATOM 665 C CA . GLN A 1 85 ? 2.600 5.708 -8.644 1.00 97.62 85 GLN A CA 1
ATOM 666 C C . GLN A 1 85 ? 2.873 5.042 -7.297 1.00 97.62 85 GLN A C 1
ATOM 668 O O . GLN A 1 85 ? 2.345 5.507 -6.291 1.00 97.62 85 GLN A O 1
ATOM 673 N N . THR A 1 86 ? 3.705 4.000 -7.212 1.00 97.44 86 THR A N 1
ATOM 674 C CA . THR A 1 86 ? 3.891 3.299 -5.933 1.00 97.44 86 THR A CA 1
ATOM 675 C C . THR A 1 86 ? 4.827 4.047 -4.991 1.00 97.44 86 THR A C 1
ATOM 677 O O . THR A 1 86 ? 5.751 4.756 -5.401 1.00 97.44 86 THR A O 1
ATOM 680 N N . LYS A 1 87 ? 4.618 3.884 -3.678 1.00 94.81 87 LYS A N 1
ATOM 681 C CA . LYS A 1 87 ? 5.486 4.502 -2.660 1.00 94.81 87 LYS A CA 1
ATOM 682 C C . LYS A 1 87 ? 6.956 4.090 -2.828 1.00 94.81 87 LYS A C 1
ATOM 684 O O . LYS A 1 87 ? 7.838 4.941 -2.729 1.00 94.81 87 LYS A O 1
ATOM 689 N N . SER A 1 88 ? 7.212 2.803 -3.067 1.00 96.44 88 SER A N 1
ATOM 690 C CA . SER A 1 88 ? 8.554 2.251 -3.289 1.00 96.44 88 SER A CA 1
ATOM 691 C C . SER A 1 88 ? 9.132 2.711 -4.626 1.00 96.44 88 SER A C 1
ATOM 693 O O . SER A 1 88 ? 10.255 3.208 -4.653 1.00 96.44 88 SER A O 1
ATOM 695 N N . GLY A 1 89 ? 8.353 2.643 -5.707 1.00 97.81 89 GLY A N 1
ATOM 696 C CA . GLY A 1 89 ? 8.762 3.084 -7.037 1.00 97.81 89 GLY A CA 1
ATOM 697 C C . GLY A 1 89 ? 9.212 4.546 -7.066 1.00 97.81 89 GLY A C 1
ATOM 698 O O . GLY A 1 89 ? 10.307 4.855 -7.541 1.00 97.81 89 GLY A O 1
ATOM 699 N N . ARG A 1 90 ? 8.433 5.447 -6.457 1.00 97.50 90 ARG A N 1
ATOM 700 C CA . ARG A 1 90 ? 8.785 6.875 -6.367 1.00 97.50 90 ARG A CA 1
ATOM 701 C C . ARG A 1 90 ? 10.052 7.122 -5.551 1.00 97.50 90 ARG A C 1
ATOM 703 O O . ARG A 1 90 ? 10.841 8.007 -5.884 1.00 97.50 90 ARG A O 1
ATOM 710 N N . GLU A 1 91 ? 10.252 6.354 -4.483 1.00 97.25 91 GLU A N 1
ATOM 711 C CA . GLU A 1 91 ? 11.449 6.450 -3.647 1.00 97.25 91 GLU A CA 1
ATOM 712 C C . GLU A 1 91 ? 12.699 5.933 -4.379 1.00 97.25 91 GLU A C 1
ATOM 714 O O . GLU A 1 91 ? 13.747 6.571 -4.278 1.00 97.25 91 GLU A O 1
ATOM 719 N N . ILE A 1 92 ? 12.586 4.866 -5.182 1.00 97.69 92 ILE A N 1
ATOM 720 C CA . ILE A 1 92 ? 13.661 4.385 -6.072 1.00 97.69 92 ILE A CA 1
ATOM 721 C C . ILE A 1 92 ? 14.086 5.502 -7.030 1.00 97.69 92 ILE A C 1
ATOM 723 O O . ILE A 1 92 ? 15.257 5.879 -7.060 1.00 97.69 92 ILE A O 1
ATOM 727 N N . VAL A 1 93 ? 13.130 6.101 -7.750 1.00 97.81 93 VAL A N 1
ATOM 728 C CA . VAL A 1 93 ? 13.399 7.193 -8.704 1.00 97.81 93 VAL A CA 1
ATOM 729 C C . VAL A 1 93 ? 14.082 8.375 -8.013 1.00 97.81 93 VAL A C 1
ATOM 731 O O . VAL A 1 93 ? 15.042 8.945 -8.539 1.00 97.81 93 VAL A O 1
ATOM 734 N N . ARG A 1 94 ? 13.608 8.749 -6.817 1.00 97.81 94 ARG A N 1
ATOM 735 C CA . ARG A 1 94 ? 14.193 9.837 -6.024 1.00 97.81 94 ARG A CA 1
ATOM 736 C C . ARG A 1 94 ? 15.636 9.530 -5.623 1.00 97.81 94 ARG A C 1
ATOM 738 O O . ARG A 1 94 ? 16.499 10.389 -5.791 1.00 97.81 94 ARG A O 1
ATOM 745 N N . LEU A 1 95 ? 15.899 8.333 -5.097 1.00 96.94 95 LEU A N 1
ATOM 746 C CA . LEU A 1 95 ? 17.237 7.919 -4.674 1.00 96.94 95 LEU A CA 1
ATOM 747 C C . LEU A 1 95 ? 18.203 7.874 -5.860 1.00 96.94 95 LEU A C 1
ATOM 749 O O . LEU A 1 95 ? 19.277 8.465 -5.771 1.00 96.94 95 LEU A O 1
ATOM 753 N N . GLU A 1 96 ? 17.811 7.278 -6.991 1.00 96.12 96 GLU A N 1
ATOM 754 C CA . GLU A 1 96 ? 18.677 7.211 -8.174 1.00 96.12 96 GLU A CA 1
ATOM 755 C C . GLU A 1 96 ? 19.065 8.592 -8.712 1.00 96.12 96 GLU A C 1
ATOM 757 O O . GLU A 1 96 ? 20.223 8.811 -9.077 1.00 96.12 96 GLU A O 1
ATOM 762 N N . ARG A 1 97 ? 18.114 9.534 -8.752 1.00 95.62 97 ARG A N 1
ATOM 763 C CA . ARG A 1 97 ? 18.376 10.915 -9.187 1.00 95.62 97 ARG A CA 1
ATOM 764 C C . ARG A 1 97 ? 19.285 11.654 -8.215 1.00 95.62 97 ARG A C 1
ATOM 766 O O . ARG A 1 97 ? 20.209 12.336 -8.651 1.00 95.62 97 ARG A O 1
ATOM 773 N N . A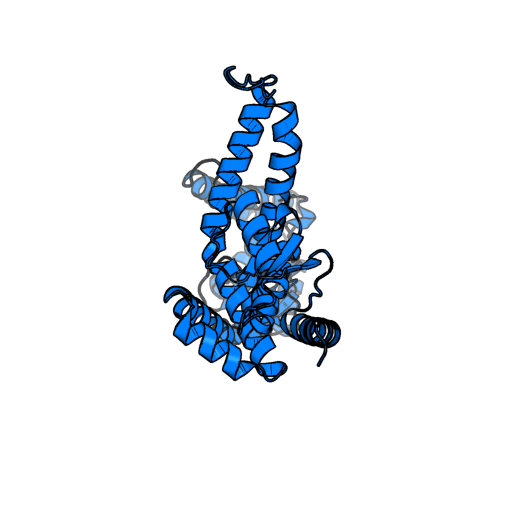SN A 1 98 ? 19.050 11.497 -6.914 1.00 93.19 98 ASN A N 1
ATOM 774 C CA . ASN A 1 98 ? 19.868 12.131 -5.885 1.00 93.19 98 ASN A CA 1
ATOM 775 C C . ASN A 1 98 ? 21.314 11.629 -5.923 1.00 93.19 98 ASN A C 1
ATOM 777 O O . ASN A 1 98 ? 22.235 12.442 -5.881 1.00 93.19 98 ASN A O 1
ATOM 781 N N . ILE A 1 99 ? 21.511 10.313 -6.054 1.00 93.69 99 ILE A N 1
ATOM 782 C CA . ILE A 1 99 ? 22.840 9.708 -6.194 1.00 93.69 99 ILE A CA 1
ATOM 783 C C . ILE A 1 99 ? 23.530 10.279 -7.438 1.00 93.69 99 ILE A C 1
ATOM 785 O O . ILE A 1 99 ? 24.619 10.832 -7.326 1.00 93.69 99 ILE A O 1
ATOM 789 N N . GLN A 1 100 ? 22.867 10.252 -8.601 1.00 91.44 100 GLN A N 1
ATOM 790 C CA . GLN A 1 100 ? 23.443 10.763 -9.849 1.00 91.44 100 GLN A CA 1
ATOM 791 C C . GLN A 1 100 ? 23.845 12.239 -9.771 1.00 91.44 100 GLN A C 1
ATOM 793 O O . GLN A 1 100 ? 24.894 12.607 -10.294 1.00 91.44 100 GLN A O 1
ATOM 798 N N . ALA A 1 101 ? 23.006 13.082 -9.168 1.00 90.12 101 ALA A N 1
ATOM 799 C CA . ALA A 1 101 ? 23.286 14.506 -9.042 1.00 90.12 101 ALA A CA 1
ATOM 800 C C . ALA A 1 101 ? 24.467 14.774 -8.097 1.00 90.12 101 ALA A C 1
ATOM 802 O O . ALA A 1 101 ? 25.241 15.694 -8.336 1.00 90.12 101 ALA A O 1
ATOM 803 N N . ALA A 1 102 ? 24.627 13.966 -7.047 1.00 87.06 102 ALA A N 1
ATOM 804 C CA . ALA A 1 102 ? 25.666 14.155 -6.042 1.00 87.06 102 ALA A CA 1
ATOM 805 C C . ALA A 1 102 ? 27.041 13.612 -6.476 1.00 87.06 102 ALA A C 1
ATOM 807 O O . ALA A 1 102 ? 28.059 14.244 -6.190 1.00 87.06 102 ALA A O 1
ATOM 808 N N . THR A 1 103 ? 27.099 12.476 -7.187 1.00 84.31 103 THR A N 1
ATOM 809 C CA . THR A 1 103 ? 28.366 11.790 -7.520 1.00 84.31 103 THR A CA 1
ATOM 810 C C . THR A 1 103 ? 29.426 12.690 -8.184 1.00 84.31 103 THR A C 1
ATOM 812 O O . THR A 1 103 ? 30.571 12.651 -7.731 1.00 84.31 103 THR A O 1
ATOM 815 N N . PRO A 1 104 ? 29.113 13.532 -9.197 1.00 82.94 104 PRO A N 1
ATOM 816 C CA . PRO A 1 104 ? 30.119 14.361 -9.871 1.00 82.94 104 PRO A CA 1
ATOM 817 C C . PRO A 1 104 ? 30.766 15.428 -8.979 1.00 82.94 104 PRO A C 1
ATOM 819 O O . PRO A 1 104 ? 31.863 15.887 -9.279 1.00 82.94 104 PRO A O 1
ATOM 822 N N . HIS A 1 105 ? 30.087 15.844 -7.907 1.00 76.56 105 HIS A N 1
ATOM 823 C CA . HIS A 1 105 ? 30.585 16.864 -6.980 1.00 76.56 105 HIS A CA 1
ATOM 824 C C . HIS A 1 105 ? 31.457 16.277 -5.864 1.00 76.56 105 HIS A C 1
ATOM 826 O O . HIS A 1 105 ? 32.235 17.007 -5.255 1.00 76.56 105 HIS A O 1
ATOM 832 N N . ILE A 1 106 ? 31.326 14.971 -5.617 1.00 77.81 106 ILE A N 1
ATOM 833 C CA . ILE A 1 106 ? 31.993 14.245 -4.530 1.00 77.81 106 ILE A CA 1
ATOM 834 C C . ILE A 1 106 ? 33.253 13.542 -5.030 1.00 77.81 106 ILE A C 1
ATOM 836 O O . ILE A 1 106 ? 34.254 13.482 -4.320 1.00 77.81 106 ILE A O 1
ATOM 840 N N . ILE A 1 107 ? 33.196 12.993 -6.245 1.00 71.25 107 ILE A N 1
ATOM 841 C CA . ILE A 1 107 ? 34.298 12.256 -6.854 1.00 71.25 107 ILE A CA 1
ATOM 842 C C . ILE A 1 107 ? 34.906 13.140 -7.932 1.00 71.25 107 ILE A C 1
ATOM 844 O O . ILE A 1 107 ? 34.389 13.232 -9.051 1.00 71.25 107 ILE A O 1
ATOM 848 N N . GLN A 1 108 ? 36.020 13.790 -7.603 1.00 69.69 108 GLN A N 1
ATOM 849 C CA . GLN A 1 108 ? 36.797 14.482 -8.617 1.00 69.69 108 GLN A CA 1
ATOM 850 C C . GLN A 1 108 ? 37.590 13.439 -9.397 1.00 69.69 108 GLN A C 1
ATOM 852 O O . GLN A 1 108 ? 38.607 12.930 -8.922 1.00 69.69 108 GLN A O 1
ATOM 857 N N . LYS A 1 109 ? 37.095 13.118 -10.595 1.00 67.75 109 LYS A N 1
ATOM 858 C CA . LYS A 1 109 ? 37.786 12.198 -11.491 1.00 67.75 109 LYS A CA 1
ATOM 859 C C . LYS A 1 109 ? 39.120 12.791 -11.896 1.00 67.75 109 LYS A C 1
ATOM 861 O O . LYS A 1 109 ? 39.155 13.820 -12.578 1.00 67.75 109 LYS A O 1
ATOM 866 N N . ASN A 1 110 ? 40.205 12.136 -11.513 1.00 57.09 110 ASN A N 1
ATOM 867 C CA . ASN A 1 110 ? 41.503 12.481 -12.059 1.00 57.09 110 ASN A CA 1
ATOM 868 C C . ASN A 1 110 ? 41.748 11.650 -13.316 1.00 57.09 110 ASN A C 1
ATOM 870 O O . ASN A 1 110 ? 41.256 10.537 -13.454 1.00 57.09 110 ASN A O 1
ATOM 874 N N . GLY A 1 111 ? 42.446 12.235 -14.291 1.00 54.31 111 GLY A N 1
ATOM 875 C CA . GLY A 1 111 ? 42.697 11.581 -15.575 1.00 54.31 111 GLY A CA 1
ATOM 876 C C . GLY A 1 111 ? 43.364 10.197 -15.452 1.00 54.31 111 GLY A C 1
ATOM 877 O O . GLY A 1 111 ? 43.770 9.788 -14.365 1.00 54.31 111 GLY A O 1
ATOM 878 N N . PRO A 1 112 ? 43.529 9.484 -16.578 1.00 48.03 112 PRO A N 1
ATOM 879 C CA . PRO A 1 112 ? 44.019 8.106 -16.587 1.00 48.03 112 PRO A CA 1
ATOM 880 C C . PRO A 1 112 ? 45.304 7.929 -15.760 1.00 48.03 112 PRO A C 1
ATOM 882 O O . PRO A 1 112 ? 46.286 8.637 -15.988 1.00 48.03 112 PRO A O 1
ATOM 885 N N . GLY A 1 113 ? 45.298 6.985 -14.813 1.00 55.53 113 GLY A N 1
ATOM 886 C CA . GLY A 1 113 ? 46.455 6.665 -13.964 1.00 55.53 113 GLY A CA 1
ATOM 887 C C . GLY A 1 113 ? 46.606 7.507 -12.691 1.00 55.53 113 GLY A C 1
ATOM 888 O O . GLY A 1 113 ? 47.663 7.457 -12.066 1.00 55.53 113 GLY A O 1
ATOM 889 N N . LYS A 1 114 ? 45.585 8.279 -12.300 1.00 58.56 114 LYS A N 1
ATOM 890 C CA . LYS A 1 114 ? 45.527 8.983 -11.013 1.00 58.56 114 LYS A CA 1
ATOM 891 C C . LYS A 1 114 ? 44.333 8.492 -10.203 1.00 58.56 114 LYS A C 1
ATOM 893 O O . LYS A 1 114 ? 43.264 8.295 -10.771 1.00 58.56 114 LYS A O 1
ATOM 898 N N . ASP A 1 115 ? 44.517 8.355 -8.894 1.00 71.50 115 ASP A N 1
ATOM 899 C CA . ASP A 1 115 ? 43.420 8.007 -7.994 1.00 71.50 115 ASP A CA 1
ATOM 900 C C . ASP A 1 115 ? 42.364 9.117 -7.993 1.00 71.50 115 ASP A C 1
ATOM 902 O O . ASP A 1 115 ? 42.687 10.310 -8.076 1.00 71.50 115 ASP A O 1
ATOM 906 N N . ASP A 1 116 ? 41.102 8.712 -7.917 1.00 71.38 116 ASP A N 1
ATOM 907 C CA . ASP A 1 116 ? 39.985 9.607 -7.647 1.00 71.38 116 ASP A CA 1
ATOM 908 C C . ASP A 1 116 ? 40.015 9.993 -6.163 1.00 71.38 116 ASP A C 1
ATOM 910 O O . ASP A 1 116 ? 40.292 9.159 -5.299 1.00 71.38 116 ASP A O 1
ATOM 914 N N . TRP A 1 117 ? 39.725 11.256 -5.846 1.00 70.75 117 TRP A N 1
ATOM 915 C CA . TRP A 1 117 ? 39.736 11.741 -4.461 1.00 70.75 117 TRP A CA 1
ATOM 916 C C . TRP A 1 117 ? 38.342 12.216 -4.088 1.00 70.75 117 TRP A C 1
ATOM 918 O O . TRP A 1 117 ? 37.654 12.868 -4.879 1.00 70.75 117 TRP A O 1
ATOM 928 N N . VAL A 1 118 ? 37.948 11.889 -2.860 1.00 76.69 118 VAL A N 1
ATOM 929 C CA . VAL A 1 118 ? 36.711 12.372 -2.258 1.00 76.69 118 VAL A CA 1
ATOM 930 C C . VAL A 1 118 ? 36.939 13.802 -1.784 1.00 76.69 118 VAL A C 1
ATOM 932 O O . VAL A 1 118 ? 37.773 14.050 -0.915 1.00 76.69 118 VAL A O 1
ATOM 935 N N . THR A 1 119 ? 36.209 14.745 -2.370 1.00 78.62 119 THR A N 1
ATOM 936 C CA . THR A 1 119 ? 36.309 16.179 -2.053 1.00 78.62 119 THR A CA 1
ATOM 937 C C . THR A 1 119 ? 35.472 16.570 -0.833 1.00 78.62 119 THR A C 1
ATOM 939 O O . THR A 1 119 ? 35.807 17.532 -0.146 1.00 78.62 119 THR A O 1
ATOM 942 N N . ASP A 1 120 ? 34.412 15.809 -0.541 1.00 81.88 120 ASP A N 1
ATOM 943 C CA . ASP A 1 120 ? 33.529 15.990 0.613 1.00 81.88 120 ASP A CA 1
ATOM 944 C C . ASP A 1 120 ? 33.143 14.632 1.215 1.00 81.88 120 ASP A C 1
ATOM 946 O O . ASP A 1 120 ? 32.294 13.897 0.703 1.00 81.88 120 ASP A O 1
ATOM 950 N N . THR A 1 121 ? 33.777 14.304 2.340 1.00 84.19 121 THR A N 1
ATOM 951 C CA . THR A 1 121 ? 33.576 13.044 3.060 1.00 84.19 121 THR A CA 1
ATOM 952 C C . THR A 1 121 ? 32.155 12.898 3.618 1.00 84.19 121 THR A C 1
ATOM 954 O O . THR A 1 121 ? 31.620 11.790 3.650 1.00 84.19 121 THR A O 1
ATOM 957 N N . THR A 1 122 ? 31.507 13.989 4.037 1.00 84.88 122 THR A N 1
ATOM 958 C CA . THR A 1 122 ? 30.142 13.940 4.594 1.00 84.88 122 THR A CA 1
ATOM 959 C C . THR A 1 122 ? 29.126 13.659 3.491 1.00 84.88 122 THR A C 1
ATOM 961 O O . THR A 1 122 ? 28.252 12.796 3.637 1.00 84.88 122 THR A O 1
ATOM 964 N N . ALA A 1 123 ? 29.267 14.346 2.356 1.00 83.56 123 ALA A N 1
ATOM 965 C CA . ALA A 1 123 ? 28.443 14.099 1.180 1.00 83.56 123 ALA A CA 1
ATOM 966 C C . ALA A 1 123 ? 28.661 12.678 0.633 1.00 83.56 123 ALA A C 1
ATOM 968 O O . ALA A 1 123 ? 27.692 12.002 0.284 1.00 83.56 123 ALA A O 1
ATOM 969 N N . PHE A 1 124 ? 29.903 12.181 0.651 1.00 86.81 124 PHE A N 1
ATOM 970 C CA . PHE A 1 124 ? 30.226 10.802 0.279 1.00 86.81 124 PHE A CA 1
ATOM 971 C C . PHE A 1 124 ? 29.488 9.769 1.137 1.00 86.81 124 PHE A C 1
ATOM 973 O O . PHE A 1 124 ? 28.810 8.898 0.592 1.00 86.81 124 PHE A O 1
ATOM 980 N N . TYR A 1 125 ? 29.529 9.892 2.469 1.00 87.19 125 TYR A N 1
ATOM 981 C CA . TYR A 1 125 ? 28.787 8.980 3.348 1.00 87.19 125 TYR A CA 1
ATOM 982 C C . TYR A 1 125 ? 27.269 9.057 3.138 1.00 87.19 125 TYR A C 1
ATOM 984 O O . TYR A 1 125 ? 26.589 8.034 3.197 1.00 87.19 125 TYR A O 1
ATOM 992 N N . THR A 1 126 ? 26.736 10.242 2.834 1.00 87.44 126 THR A N 1
ATOM 993 C CA . THR A 1 126 ? 25.306 10.418 2.525 1.00 87.44 126 THR A CA 1
ATOM 994 C C . THR A 1 126 ? 24.908 9.682 1.239 1.00 87.44 126 THR A C 1
ATOM 996 O O . THR A 1 126 ? 23.845 9.054 1.178 1.00 87.44 126 THR A O 1
ATOM 999 N N . VAL A 1 127 ? 25.763 9.719 0.210 1.00 90.31 127 VAL A N 1
ATOM 1000 C CA . VAL A 1 127 ? 25.554 8.959 -1.032 1.00 90.31 127 VAL A CA 1
ATOM 1001 C C . VAL A 1 127 ? 25.635 7.460 -0.774 1.00 90.31 127 VAL A C 1
ATOM 1003 O O . VAL A 1 127 ? 24.723 6.751 -1.187 1.00 90.31 127 VAL A O 1
ATOM 1006 N N . LEU A 1 128 ? 26.632 6.982 -0.023 1.00 89.81 128 LEU A N 1
ATOM 1007 C CA . LEU A 1 128 ? 26.744 5.561 0.330 1.00 89.81 128 LEU A CA 1
ATOM 1008 C C . LEU A 1 128 ? 25.509 5.044 1.081 1.00 89.81 128 LEU A C 1
ATOM 1010 O O . LEU A 1 128 ? 24.987 3.978 0.761 1.00 89.81 128 LEU A O 1
ATOM 1014 N N . GLN A 1 129 ? 24.995 5.808 2.048 1.00 91.06 129 GLN A N 1
ATOM 1015 C CA . GLN A 1 129 ? 23.753 5.458 2.746 1.00 91.06 129 GLN A CA 1
ATOM 1016 C C . GLN A 1 129 ? 22.549 5.419 1.797 1.00 91.06 129 GLN A C 1
ATOM 1018 O O . GLN A 1 129 ? 21.679 4.558 1.928 1.00 91.06 129 GLN A O 1
ATOM 1023 N N . SER A 1 130 ? 22.497 6.336 0.828 1.00 93.12 130 SER A N 1
ATOM 1024 C CA . SER A 1 130 ? 21.438 6.366 -0.184 1.00 93.12 130 SER A CA 1
ATOM 1025 C C . SER A 1 130 ? 21.526 5.176 -1.143 1.00 93.12 130 SER A C 1
ATOM 1027 O O . SER A 1 130 ? 20.490 4.614 -1.490 1.00 93.12 130 SER A O 1
ATOM 1029 N N . GLU A 1 131 ? 22.733 4.767 -1.542 1.00 93.75 131 GLU A N 1
ATOM 1030 C CA . GLU A 1 131 ? 22.972 3.575 -2.365 1.00 93.75 131 GLU A CA 1
ATOM 1031 C C . GLU A 1 131 ? 22.578 2.294 -1.631 1.00 93.75 131 GLU A C 1
ATOM 1033 O O . GLU A 1 131 ? 21.917 1.433 -2.208 1.00 93.75 131 GLU A O 1
ATOM 1038 N N . GLU A 1 132 ? 22.933 2.174 -0.353 1.00 94.00 132 GLU A N 1
ATOM 1039 C CA . GLU A 1 132 ? 22.551 1.021 0.461 1.00 94.00 132 GLU A CA 1
ATOM 1040 C C . GLU A 1 132 ? 21.030 0.950 0.637 1.00 94.00 132 GLU A C 1
ATOM 1042 O O . GLU A 1 132 ? 20.413 -0.089 0.396 1.00 94.00 132 GLU A O 1
ATOM 1047 N N . LYS A 1 133 ? 20.391 2.086 0.943 1.00 94.50 133 LYS A N 1
ATOM 1048 C CA . LYS A 1 133 ? 18.929 2.178 1.005 1.00 94.50 133 LYS A CA 1
ATOM 1049 C C . LYS A 1 133 ? 18.276 1.812 -0.330 1.00 94.50 133 LYS A C 1
ATOM 1051 O O . LYS A 1 133 ? 17.259 1.121 -0.337 1.00 94.50 133 LYS A O 1
ATOM 1056 N N . LEU A 1 134 ? 18.842 2.260 -1.452 1.00 96.06 134 LEU A N 1
ATOM 1057 C CA . LEU A 1 134 ? 18.354 1.925 -2.790 1.00 96.06 134 LEU A CA 1
ATOM 1058 C C . LEU A 1 134 ? 18.439 0.416 -3.043 1.00 96.06 134 LEU A C 1
ATOM 1060 O O . LEU A 1 134 ? 17.446 -0.172 -3.462 1.00 96.06 134 LEU A O 1
ATOM 1064 N N . LYS A 1 135 ? 19.574 -0.226 -2.737 1.00 95.00 135 LYS A N 1
ATOM 1065 C CA . LYS A 1 135 ? 19.746 -1.682 -2.884 1.00 95.00 135 LYS A CA 1
ATOM 1066 C C . LYS A 1 135 ? 18.724 -2.462 -2.063 1.00 95.00 135 LYS A C 1
ATOM 1068 O O . LYS A 1 135 ? 18.100 -3.387 -2.584 1.00 95.00 135 LYS A O 1
ATOM 1073 N N . GLN A 1 136 ? 18.520 -2.071 -0.806 1.00 94.06 136 GLN A N 1
ATOM 1074 C CA . GLN A 1 136 ? 17.528 -2.696 0.070 1.00 94.06 136 GLN A CA 1
ATOM 1075 C C . GLN A 1 136 ? 16.113 -2.537 -0.488 1.00 94.06 136 GLN A C 1
ATOM 1077 O O . GLN A 1 136 ? 15.360 -3.507 -0.547 1.00 94.06 136 GLN A O 1
ATOM 1082 N N . LEU A 1 137 ? 15.764 -1.335 -0.952 1.00 93.19 137 LEU A N 1
ATOM 1083 C CA . LEU A 1 137 ? 14.439 -1.047 -1.489 1.00 93.19 137 LEU A CA 1
ATOM 1084 C C . LEU A 1 137 ? 14.164 -1.794 -2.799 1.00 93.19 137 LEU A C 1
ATOM 1086 O O . LEU A 1 137 ? 13.085 -2.366 -2.949 1.00 93.19 137 LEU A O 1
ATOM 1090 N N . VAL A 1 138 ? 15.129 -1.825 -3.722 1.00 93.06 138 VAL A N 1
ATOM 1091 C CA . VAL A 1 138 ? 15.034 -2.601 -4.969 1.00 93.06 138 VAL A CA 1
ATOM 1092 C C . VAL A 1 138 ? 14.869 -4.082 -4.649 1.00 93.06 138 VAL A C 1
ATOM 1094 O O . VAL A 1 138 ? 13.960 -4.710 -5.172 1.00 93.06 138 VAL A O 1
ATOM 1097 N N . THR A 1 139 ? 15.668 -4.623 -3.726 1.00 93.38 139 THR A N 1
ATOM 1098 C CA . THR A 1 139 ? 15.572 -6.036 -3.324 1.00 93.38 139 THR A CA 1
ATOM 1099 C C . THR A 1 139 ? 14.204 -6.363 -2.723 1.00 93.38 139 THR A C 1
ATOM 1101 O O . THR A 1 139 ? 13.594 -7.361 -3.097 1.00 93.38 139 THR A O 1
ATOM 1104 N N . TYR A 1 140 ? 13.699 -5.511 -1.824 1.00 91.38 140 TYR A N 1
ATOM 1105 C CA . TYR A 1 140 ? 12.405 -5.702 -1.166 1.00 91.38 140 TYR A CA 1
ATOM 1106 C C . TYR A 1 140 ? 11.225 -5.608 -2.143 1.00 91.38 140 TYR A C 1
ATOM 1108 O O . TYR A 1 140 ? 10.283 -6.384 -2.045 1.00 91.38 140 TYR A O 1
ATOM 1116 N N . SER A 1 141 ? 11.279 -4.673 -3.096 1.00 93.56 141 SER A N 1
ATOM 1117 C CA . SER A 1 141 ? 10.181 -4.411 -4.040 1.00 93.56 141 SER A CA 1
ATOM 1118 C C . SER A 1 141 ? 10.296 -5.156 -5.369 1.00 93.56 141 SER A C 1
ATOM 1120 O O . SER A 1 141 ? 9.426 -5.002 -6.221 1.00 93.56 141 SER A O 1
ATOM 1122 N N . MET A 1 142 ? 11.339 -5.969 -5.565 1.00 94.12 142 MET A N 1
ATOM 1123 C CA . MET A 1 142 ? 11.610 -6.626 -6.846 1.00 94.12 142 MET A CA 1
ATOM 1124 C C . MET A 1 142 ? 10.438 -7.498 -7.304 1.00 94.12 142 MET A C 1
ATOM 1126 O O . MET A 1 142 ? 10.023 -7.408 -8.454 1.00 94.12 142 MET A O 1
ATOM 1130 N N . ASN A 1 143 ? 9.880 -8.317 -6.407 1.00 95.81 143 ASN A N 1
ATOM 1131 C CA . ASN A 1 143 ? 8.751 -9.186 -6.747 1.00 95.81 143 ASN A CA 1
ATOM 1132 C C . ASN A 1 143 ? 7.487 -8.379 -7.069 1.00 95.81 143 ASN A C 1
ATOM 1134 O O . ASN A 1 143 ? 6.793 -8.718 -8.021 1.00 95.81 143 ASN A O 1
ATOM 1138 N N . ASP A 1 144 ? 7.221 -7.305 -6.322 1.00 96.12 144 ASP A N 1
ATOM 1139 C CA . ASP A 1 144 ? 6.063 -6.440 -6.562 1.00 96.12 144 ASP A CA 1
ATOM 1140 C C . ASP A 1 144 ? 6.180 -5.714 -7.907 1.00 96.12 144 ASP A C 1
ATOM 1142 O O . ASP A 1 144 ? 5.214 -5.656 -8.663 1.00 96.12 144 ASP A O 1
ATOM 1146 N N . ASN A 1 145 ? 7.367 -5.187 -8.221 1.00 97.69 145 ASN A N 1
ATOM 1147 C CA . ASN A 1 145 ? 7.636 -4.471 -9.465 1.00 97.69 145 ASN A CA 1
ATOM 1148 C C . ASN A 1 145 ? 7.538 -5.396 -10.689 1.00 97.69 145 ASN A C 1
ATOM 1150 O O . ASN A 1 145 ? 6.795 -5.103 -11.623 1.00 97.69 145 ASN A O 1
ATOM 1154 N N . GLU A 1 146 ? 8.249 -6.527 -10.677 1.00 97.31 146 GLU A N 1
ATOM 1155 C CA . GLU A 1 146 ? 8.225 -7.499 -11.780 1.00 97.31 146 GLU A CA 1
ATOM 1156 C C . GLU A 1 146 ? 6.857 -8.176 -11.907 1.00 97.31 146 GLU A C 1
ATOM 1158 O O . GLU A 1 146 ? 6.328 -8.317 -13.008 1.00 97.31 146 GLU A O 1
ATOM 1163 N N . GLY A 1 147 ? 6.248 -8.563 -10.783 1.00 97.62 147 GLY A N 1
ATOM 1164 C CA . GLY A 1 147 ? 4.924 -9.178 -10.762 1.00 97.62 147 GLY A CA 1
ATOM 1165 C C . GLY A 1 147 ? 3.862 -8.242 -11.330 1.00 97.62 147 GLY A C 1
ATOM 1166 O O . GLY A 1 147 ? 3.081 -8.651 -12.190 1.00 97.62 147 GLY A O 1
ATOM 1167 N N . PHE A 1 148 ? 3.897 -6.962 -10.947 1.00 98.44 148 PHE A N 1
ATOM 1168 C CA . PHE A 1 148 ? 3.021 -5.949 -11.527 1.00 98.44 148 PHE A CA 1
ATOM 1169 C C . PHE A 1 148 ? 3.284 -5.746 -13.020 1.00 98.44 148 PHE A C 1
ATOM 1171 O O . PHE A 1 148 ? 2.328 -5.633 -13.787 1.00 98.44 148 PHE A O 1
ATOM 1178 N N . ALA A 1 149 ? 4.547 -5.730 -13.452 1.00 98.38 149 ALA A N 1
ATOM 1179 C CA . ALA A 1 149 ? 4.885 -5.532 -14.855 1.00 98.38 149 ALA A CA 1
ATOM 1180 C C . ALA A 1 149 ? 4.389 -6.673 -15.750 1.00 98.38 149 ALA A C 1
ATOM 1182 O O . ALA A 1 149 ? 3.751 -6.411 -16.771 1.00 98.38 149 ALA A O 1
ATOM 1183 N N . VAL A 1 150 ? 4.582 -7.930 -15.337 1.00 98.06 150 VAL A N 1
ATOM 1184 C CA . VAL A 1 150 ? 4.062 -9.101 -16.065 1.00 98.06 150 VAL A CA 1
ATOM 1185 C C . VAL A 1 150 ? 2.530 -9.152 -16.018 1.00 98.06 150 VAL A C 1
ATOM 1187 O O . VAL A 1 150 ? 1.897 -9.451 -17.033 1.00 98.06 150 VAL A O 1
ATOM 1190 N N . TRP A 1 151 ? 1.913 -8.828 -14.876 1.00 98.38 151 TRP A N 1
ATOM 1191 C CA . TRP A 1 151 ? 0.452 -8.757 -14.750 1.00 98.38 151 TRP A CA 1
ATOM 1192 C C . TRP A 1 151 ? -0.144 -7.695 -15.684 1.00 98.38 151 TRP A C 1
ATOM 1194 O O . TRP A 1 151 ? -1.079 -7.977 -16.436 1.00 98.38 151 TRP A O 1
ATOM 1204 N N . MET A 1 152 ? 0.435 -6.492 -15.711 1.00 98.62 152 MET A N 1
ATOM 1205 C CA . MET A 1 152 ? -0.000 -5.415 -16.600 1.00 98.62 152 MET A CA 1
ATOM 1206 C C . MET A 1 152 ? 0.212 -5.781 -18.073 1.00 98.62 152 MET A C 1
ATOM 1208 O O . MET A 1 152 ? -0.678 -5.567 -18.898 1.00 98.62 152 MET A O 1
ATOM 1212 N N . GLU A 1 153 ? 1.356 -6.385 -18.404 1.00 98.56 153 GLU A N 1
ATOM 1213 C CA . GLU A 1 153 ? 1.650 -6.889 -19.746 1.00 98.56 153 GLU A CA 1
ATOM 1214 C C . GLU A 1 153 ? 0.583 -7.886 -20.218 1.00 98.56 153 GLU A C 1
ATOM 1216 O O . GLU A 1 153 ? 0.056 -7.722 -21.319 1.00 98.56 153 GLU A O 1
ATOM 1221 N N . GLN A 1 154 ? 0.199 -8.861 -19.382 1.00 98.31 154 GLN A N 1
ATOM 1222 C CA . GLN A 1 154 ? -0.865 -9.816 -19.706 1.00 98.31 154 GLN A CA 1
ATOM 1223 C C . GLN A 1 154 ? -2.179 -9.092 -20.034 1.00 98.31 154 GLN A C 1
ATOM 1225 O O . GLN A 1 154 ? -2.783 -9.339 -21.081 1.00 98.31 154 GLN A O 1
ATOM 1230 N N . ARG A 1 155 ? -2.621 -8.183 -19.154 1.00 98.06 155 ARG A N 1
ATOM 1231 C CA . ARG A 1 155 ? -3.904 -7.471 -19.295 1.00 98.06 155 ARG A CA 1
ATOM 1232 C C . ARG A 1 155 ? -3.962 -6.634 -20.569 1.00 98.06 155 ARG A C 1
ATOM 1234 O O . ARG A 1 155 ? -4.969 -6.651 -21.282 1.00 98.06 155 ARG A O 1
ATOM 1241 N N . LEU A 1 156 ? -2.882 -5.916 -20.867 1.00 98.56 156 LEU A N 1
ATOM 1242 C CA . LEU A 1 156 ? -2.763 -5.117 -22.082 1.00 98.56 156 LEU A CA 1
ATOM 1243 C C . LEU A 1 156 ? -2.716 -6.007 -23.324 1.00 98.56 156 LEU A C 1
ATOM 1245 O O . LEU A 1 156 ? -3.418 -5.736 -24.301 1.00 98.56 156 LEU A O 1
ATOM 1249 N N . ALA A 1 157 ? -1.958 -7.103 -23.282 1.00 98.50 157 ALA A N 1
ATOM 1250 C CA . ALA A 1 157 ? -1.854 -8.023 -24.404 1.00 98.50 157 ALA A CA 1
ATOM 1251 C C . ALA A 1 157 ? -3.208 -8.668 -24.733 1.00 98.50 157 ALA A C 1
ATOM 1253 O O . ALA A 1 157 ? -3.589 -8.746 -25.899 1.00 98.50 157 ALA A O 1
ATOM 1254 N N . GLU A 1 158 ? -3.975 -9.087 -23.727 1.00 98.19 158 GLU A N 1
ATOM 1255 C CA . GLU A 1 158 ? -5.314 -9.655 -23.914 1.00 98.19 158 GLU A CA 1
ATOM 1256 C C . GLU A 1 158 ? -6.275 -8.662 -24.573 1.00 98.19 158 GLU A C 1
ATOM 1258 O O . GLU A 1 158 ? -6.937 -8.992 -25.558 1.00 98.19 158 GLU A O 1
ATOM 1263 N N . ARG A 1 159 ? -6.315 -7.424 -24.076 1.00 98.12 159 ARG A N 1
ATOM 1264 C CA . ARG A 1 159 ? -7.292 -6.412 -24.506 1.00 98.12 159 ARG A CA 1
ATOM 1265 C C . ARG A 1 159 ? -6.968 -5.735 -25.830 1.00 98.12 159 ARG A C 1
ATOM 1267 O O . ARG A 1 159 ? -7.861 -5.151 -26.429 1.00 98.12 159 ARG A O 1
ATOM 1274 N N . THR A 1 160 ? -5.728 -5.849 -26.290 1.00 97.88 160 THR A N 1
ATOM 1275 C CA . THR A 1 160 ? -5.274 -5.301 -27.575 1.00 97.88 160 THR A CA 1
ATOM 1276 C C . THR A 1 160 ? -5.067 -6.389 -28.639 1.00 97.88 160 THR A C 1
ATOM 1278 O O . THR A 1 160 ? -4.526 -6.115 -29.707 1.00 97.88 160 THR A O 1
ATOM 1281 N N . GLY A 1 161 ? -5.455 -7.646 -28.378 1.00 97.69 161 GLY A N 1
ATOM 1282 C CA . GLY A 1 161 ? -5.347 -8.741 -29.355 1.00 97.69 161 GLY A CA 1
ATOM 1283 C C . GLY A 1 161 ? -3.941 -9.341 -29.524 1.00 97.69 161 GLY A C 1
ATOM 1284 O O . GLY A 1 161 ? -3.662 -9.984 -30.530 1.00 97.69 161 GLY A O 1
ATOM 1285 N N . ARG A 1 162 ? -3.051 -9.164 -28.540 1.00 98.31 162 ARG A N 1
ATOM 1286 C CA . ARG A 1 162 ? -1.651 -9.646 -28.510 1.00 98.31 162 ARG A CA 1
ATOM 1287 C C . ARG A 1 162 ? -1.408 -10.799 -27.537 1.00 98.31 162 ARG A C 1
ATOM 1289 O O . ARG A 1 162 ? -0.264 -11.164 -27.267 1.00 98.31 162 ARG A O 1
ATOM 1296 N N . ALA A 1 163 ? -2.473 -11.427 -27.042 1.00 98.31 163 ALA A N 1
ATOM 1297 C CA . ALA A 1 163 ? -2.395 -12.536 -26.090 1.00 98.31 163 ALA A CA 1
ATOM 1298 C C . ALA A 1 163 ? -1.509 -13.704 -26.567 1.00 98.31 163 ALA A C 1
ATOM 1300 O O . ALA A 1 163 ? -0.892 -14.389 -25.756 1.00 98.31 163 ALA A O 1
ATOM 1301 N N . GLU A 1 164 ? -1.454 -13.985 -27.873 1.00 98.12 164 GLU A N 1
ATOM 1302 C CA . GLU A 1 164 ? -0.569 -15.026 -28.418 1.00 98.12 164 GLU A CA 1
ATOM 1303 C C . GLU A 1 164 ? 0.912 -14.638 -28.341 1.00 98.12 164 GLU A C 1
ATOM 1305 O O . GLU A 1 164 ? 1.732 -15.458 -27.930 1.00 98.12 164 GLU A O 1
ATOM 1310 N N . MET A 1 165 ? 1.246 -13.381 -28.653 1.00 97.62 165 MET A N 1
ATOM 1311 C CA . MET A 1 165 ? 2.609 -12.853 -28.542 1.00 97.62 165 MET A CA 1
ATOM 1312 C C . MET A 1 165 ? 3.102 -12.920 -27.093 1.00 97.62 165 MET A C 1
ATOM 1314 O O . MET A 1 165 ? 4.198 -13.422 -26.845 1.00 97.62 165 MET A O 1
ATOM 1318 N N . PHE A 1 166 ? 2.263 -12.507 -26.137 1.00 97.62 166 PHE A N 1
ATOM 1319 C CA . PHE A 1 166 ? 2.553 -12.629 -24.707 1.00 97.62 166 PHE A CA 1
ATOM 1320 C C . PHE A 1 166 ? 2.796 -14.087 -24.290 1.00 97.62 166 PHE A C 1
ATOM 1322 O O . PHE A 1 166 ? 3.826 -14.402 -23.698 1.00 97.62 166 PHE A O 1
ATOM 1329 N N . ARG A 1 167 ? 1.902 -15.016 -24.663 1.00 97.00 167 ARG A N 1
ATOM 1330 C CA . ARG A 1 167 ? 2.066 -16.450 -24.353 1.00 97.00 167 ARG A CA 1
ATOM 1331 C C . ARG A 1 167 ? 3.350 -17.030 -24.948 1.00 97.00 167 ARG A C 1
ATOM 1333 O O . ARG A 1 167 ? 4.028 -17.817 -24.288 1.00 97.00 167 ARG A O 1
ATOM 1340 N N . LYS A 1 168 ? 3.701 -16.641 -26.177 1.00 96.56 168 LYS A N 1
ATOM 1341 C CA . LYS A 1 168 ? 4.943 -17.060 -26.835 1.00 96.56 168 LYS A CA 1
ATOM 1342 C C . LYS A 1 168 ? 6.174 -16.518 -26.094 1.00 96.56 168 LYS A C 1
ATOM 1344 O O . LYS A 1 168 ? 7.086 -17.299 -25.826 1.00 96.56 168 LYS A O 1
ATOM 1349 N N . LYS A 1 169 ? 6.169 -15.241 -25.684 1.00 95.38 169 LYS A N 1
ATOM 1350 C CA . LYS A 1 169 ? 7.224 -14.638 -24.848 1.00 95.38 169 LYS A CA 1
ATOM 1351 C C . LYS A 1 169 ? 7.374 -15.386 -23.521 1.00 95.38 169 LYS A C 1
ATOM 1353 O O . LYS A 1 169 ? 8.471 -15.830 -23.192 1.00 95.38 169 LYS A O 1
ATOM 1358 N N . MET A 1 170 ? 6.271 -15.603 -22.804 1.00 94.62 170 MET A N 1
ATOM 1359 C CA . MET A 1 170 ? 6.271 -16.307 -21.516 1.00 94.62 170 MET A CA 1
ATOM 1360 C C . MET A 1 170 ? 6.807 -17.739 -21.618 1.00 94.62 170 MET A C 1
ATOM 1362 O O . MET A 1 170 ? 7.493 -18.207 -20.719 1.00 94.62 170 MET A O 1
ATOM 1366 N N . LYS A 1 171 ? 6.543 -18.435 -22.727 1.00 93.50 171 LYS A N 1
ATOM 1367 C CA . LYS A 1 171 ? 7.050 -19.795 -22.949 1.00 93.50 171 LYS A CA 1
ATOM 1368 C C . LYS A 1 171 ? 8.541 -19.839 -23.301 1.00 93.50 171 LYS A C 1
ATOM 1370 O O . LYS A 1 171 ? 9.224 -20.779 -22.908 1.00 93.50 171 LYS A O 1
ATOM 1375 N N . ASN A 1 172 ? 9.018 -18.879 -24.092 1.00 89.00 172 ASN A N 1
ATOM 1376 C CA . ASN A 1 172 ? 10.335 -18.963 -24.730 1.00 89.00 172 ASN A CA 1
ATOM 1377 C C . ASN A 1 172 ? 11.425 -18.161 -24.014 1.00 89.00 172 ASN A C 1
ATOM 1379 O O . ASN A 1 172 ? 12.603 -18.435 -24.218 1.00 89.00 172 ASN A O 1
ATOM 1383 N N . MET A 1 173 ? 11.042 -17.142 -23.246 1.00 79.06 173 MET A N 1
ATOM 1384 C CA . MET A 1 173 ? 11.972 -16.133 -22.739 1.00 79.06 173 MET A CA 1
ATOM 1385 C C . MET A 1 173 ? 11.804 -15.810 -21.263 1.00 79.06 173 MET A C 1
ATOM 1387 O O . MET A 1 173 ? 12.750 -15.332 -20.643 1.00 79.06 173 MET A O 1
ATOM 1391 N N . ALA A 1 174 ? 10.610 -16.007 -20.705 1.00 75.62 174 ALA A N 1
ATOM 1392 C CA . ALA A 1 174 ? 10.382 -15.631 -19.324 1.00 75.62 174 ALA A CA 1
ATOM 1393 C C . ALA A 1 174 ? 11.141 -16.560 -18.376 1.00 75.62 174 ALA A C 1
ATOM 1395 O O . ALA A 1 174 ? 11.120 -17.786 -18.508 1.00 75.62 174 ALA A O 1
ATOM 1396 N N . HIS A 1 175 ? 11.783 -15.954 -17.382 1.00 83.31 175 HIS A N 1
ATOM 1397 C CA . HIS A 1 175 ? 12.323 -16.687 -16.252 1.00 83.31 175 HIS A CA 1
ATOM 1398 C C . HIS A 1 175 ? 11.178 -17.436 -15.548 1.00 83.31 175 HIS A C 1
ATOM 1400 O O . HIS A 1 175 ? 10.081 -16.890 -15.431 1.00 83.31 175 HIS A O 1
ATOM 1406 N N . ALA A 1 176 ? 11.413 -18.653 -15.038 1.00 85.69 176 ALA A N 1
ATOM 1407 C CA . ALA A 1 176 ? 10.369 -19.471 -14.392 1.00 85.69 176 ALA A CA 1
ATOM 1408 C C . ALA A 1 176 ? 9.578 -18.691 -13.319 1.00 85.69 176 ALA A C 1
ATOM 1410 O O . ALA A 1 176 ? 8.354 -18.773 -13.237 1.00 85.69 176 ALA A O 1
ATOM 1411 N N . LYS A 1 177 ? 10.291 -17.826 -12.593 1.00 90.94 177 LYS A N 1
ATOM 1412 C CA . LYS A 1 177 ? 9.753 -16.901 -11.589 1.00 90.94 177 LYS A CA 1
ATOM 1413 C C . LYS A 1 177 ? 8.651 -15.958 -12.104 1.00 90.94 177 LYS A C 1
ATOM 1415 O O . LYS A 1 177 ? 7.775 -15.590 -11.336 1.00 90.94 177 LYS A O 1
ATOM 1420 N N . TYR A 1 178 ? 8.649 -15.559 -13.376 1.00 92.62 178 TYR A N 1
ATOM 1421 C CA . TYR A 1 178 ? 7.597 -14.683 -13.916 1.00 92.62 178 TYR A CA 1
ATOM 1422 C C . TYR A 1 178 ? 6.239 -15.383 -13.976 1.00 92.62 178 TYR A C 1
ATOM 1424 O O . TYR A 1 178 ? 5.217 -14.753 -13.721 1.00 92.62 178 TYR A O 1
ATOM 1432 N N . ALA A 1 179 ? 6.215 -16.683 -14.286 1.00 91.94 179 ALA A N 1
ATOM 1433 C CA . ALA A 1 179 ? 4.975 -17.454 -14.273 1.00 91.94 179 ALA A CA 1
ATOM 1434 C C . ALA A 1 179 ? 4.431 -17.615 -12.845 1.00 91.94 179 ALA A C 1
ATOM 1436 O O .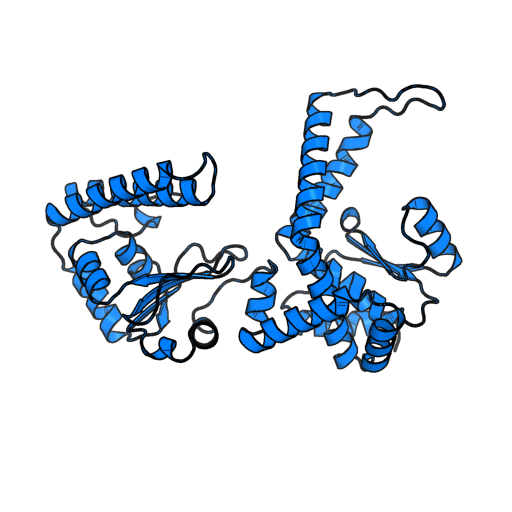 ALA A 1 179 ? 3.223 -17.516 -12.641 1.00 91.94 179 ALA A O 1
ATOM 1437 N N . GLU A 1 180 ? 5.320 -17.809 -11.866 1.00 94.62 180 GLU A N 1
ATOM 1438 C CA . GLU A 1 180 ? 4.973 -17.864 -10.440 1.00 94.62 180 GLU A CA 1
ATOM 1439 C C . GLU A 1 180 ? 4.385 -16.531 -9.963 1.00 94.62 180 GLU A C 1
ATOM 1441 O O . GLU A 1 180 ? 3.260 -16.510 -9.471 1.00 94.62 180 GLU A O 1
ATOM 1446 N N . LEU A 1 181 ? 5.078 -15.411 -10.209 1.00 95.56 181 LEU A N 1
ATOM 1447 C CA . LEU A 1 181 ? 4.599 -14.071 -9.842 1.00 95.56 181 LEU A CA 1
ATOM 1448 C C . LEU A 1 181 ? 3.248 -13.746 -10.488 1.00 95.56 181 LEU A C 1
ATOM 1450 O O . LEU A 1 181 ? 2.351 -13.221 -9.832 1.00 95.56 181 LEU A O 1
ATOM 1454 N N . LEU A 1 182 ? 3.068 -14.088 -11.766 1.00 96.38 182 LEU A N 1
ATOM 1455 C CA . LEU A 1 182 ? 1.799 -13.867 -12.454 1.00 96.38 182 LEU A CA 1
ATOM 1456 C C . LEU A 1 182 ? 0.660 -14.689 -11.838 1.00 96.38 182 LEU A C 1
ATOM 1458 O O . LEU A 1 182 ? -0.455 -14.188 -11.687 1.00 96.38 182 LEU A O 1
ATOM 1462 N N . ALA A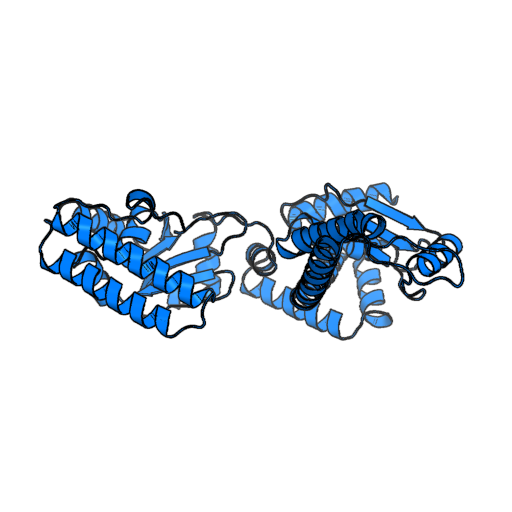 1 183 ? 0.926 -15.946 -11.473 1.00 95.69 183 ALA A N 1
ATOM 1463 C CA . ALA A 1 183 ? -0.047 -16.797 -10.797 1.00 95.69 183 ALA A CA 1
ATOM 1464 C C . ALA A 1 183 ? -0.398 -16.259 -9.400 1.00 95.69 183 ALA A C 1
ATOM 1466 O O . ALA A 1 183 ? -1.574 -16.242 -9.036 1.00 95.69 183 ALA A O 1
ATOM 1467 N N . GLU A 1 184 ? 0.593 -15.769 -8.651 1.00 96.62 184 GLU A N 1
ATOM 1468 C CA . GLU A 1 184 ? 0.392 -15.118 -7.353 1.00 96.62 184 GLU A CA 1
ATOM 1469 C C . GLU A 1 184 ? -0.494 -13.873 -7.479 1.00 96.62 184 GLU A C 1
ATOM 1471 O O . GLU A 1 184 ? -1.490 -13.757 -6.763 1.00 96.62 184 GLU A O 1
ATOM 1476 N N . PHE A 1 185 ? -0.198 -12.983 -8.432 1.00 97.44 185 PHE A N 1
ATOM 1477 C CA . PHE A 1 185 ? -0.983 -11.768 -8.676 1.00 97.44 185 PHE A CA 1
ATOM 1478 C C . PHE A 1 185 ? -2.420 -12.093 -9.089 1.00 97.44 185 PHE A C 1
ATOM 1480 O O . PHE A 1 185 ? -3.359 -11.526 -8.532 1.00 97.44 185 PHE A O 1
ATOM 1487 N N . ASN A 1 186 ? -2.607 -13.040 -10.012 1.00 96.94 186 ASN A N 1
ATOM 1488 C CA . ASN A 1 186 ? -3.937 -13.457 -10.454 1.00 96.94 186 ASN A CA 1
ATOM 1489 C C . ASN A 1 186 ? -4.742 -14.102 -9.315 1.00 96.94 186 ASN A C 1
ATOM 1491 O O . ASN A 1 186 ? -5.917 -13.782 -9.147 1.00 96.94 186 ASN A O 1
ATOM 1495 N N . SER A 1 187 ? -4.120 -14.953 -8.490 1.00 96.44 187 SER A N 1
ATOM 1496 C CA . SER A 1 187 ? -4.794 -15.558 -7.334 1.00 96.44 187 SER A CA 1
ATOM 1497 C C . SER A 1 187 ? -5.153 -14.519 -6.268 1.00 96.44 187 SER A C 1
ATOM 1499 O O . SER A 1 187 ? -6.238 -14.573 -5.683 1.00 96.44 187 SER A O 1
ATOM 1501 N N . PHE A 1 188 ? -4.270 -13.548 -6.024 1.00 95.19 188 PHE A N 1
ATOM 1502 C CA . PHE A 1 188 ? -4.536 -12.453 -5.097 1.00 95.19 188 PHE A CA 1
ATOM 1503 C C . PHE A 1 188 ? -5.675 -11.558 -5.605 1.00 95.19 188 PHE A C 1
ATOM 1505 O O . PHE A 1 188 ? -6.577 -11.212 -4.838 1.00 95.19 188 PHE A O 1
ATOM 1512 N N . GLU A 1 189 ? -5.673 -11.215 -6.897 1.00 95.31 189 GLU A N 1
ATOM 1513 C CA . GLU A 1 189 ? -6.745 -10.454 -7.542 1.00 95.31 189 GLU A CA 1
ATOM 1514 C C . GLU A 1 189 ? -8.087 -11.184 -7.464 1.00 95.31 189 GLU A C 1
ATOM 1516 O O . GLU A 1 189 ? -9.095 -10.571 -7.120 1.00 95.31 189 GLU A O 1
ATOM 1521 N N . GLU A 1 190 ? -8.117 -12.484 -7.752 1.00 94.12 190 GLU A N 1
ATOM 1522 C CA . GLU A 1 190 ? -9.332 -13.295 -7.664 1.00 94.12 190 GLU A CA 1
ATOM 1523 C C . GLU A 1 190 ? -9.895 -13.286 -6.237 1.00 94.12 190 GLU A C 1
ATOM 1525 O O . GLU A 1 190 ? -11.094 -13.084 -6.033 1.00 94.12 190 GLU A O 1
ATOM 1530 N N . ARG A 1 191 ? -9.013 -13.424 -5.239 1.00 90.81 191 ARG A N 1
ATOM 1531 C CA . ARG A 1 191 ? -9.401 -13.485 -3.829 1.00 90.81 191 ARG A CA 1
ATOM 1532 C C . ARG A 1 191 ? -9.887 -12.146 -3.283 1.00 90.81 191 ARG A C 1
ATOM 1534 O O . ARG A 1 191 ? -10.931 -12.097 -2.639 1.00 90.81 191 ARG A O 1
ATOM 1541 N N . TYR A 1 192 ? -9.149 -11.062 -3.515 1.00 89.56 192 TYR A N 1
ATOM 1542 C CA . TYR A 1 192 ? -9.392 -9.775 -2.845 1.00 89.56 192 TYR A CA 1
ATOM 1543 C C . TYR A 1 192 ? -9.885 -8.669 -3.782 1.00 89.56 192 TYR A C 1
ATOM 1545 O O . TYR A 1 192 ? -10.503 -7.698 -3.345 1.00 89.56 192 TYR A O 1
ATOM 1553 N N . GLY A 1 193 ? -9.704 -8.835 -5.087 1.00 91.25 193 GLY A N 1
ATOM 1554 C CA . GLY A 1 193 ? -10.000 -7.838 -6.107 1.00 91.25 193 GLY A CA 1
ATOM 1555 C C . GLY A 1 193 ? -8.797 -6.964 -6.462 1.00 91.25 193 GLY A C 1
ATOM 1556 O O . GLY A 1 193 ? -7.900 -6.712 -5.658 1.00 91.25 193 GLY A O 1
ATOM 1557 N N . LYS A 1 194 ? -8.833 -6.440 -7.687 1.00 93.31 194 LYS A N 1
ATOM 1558 C CA . LYS A 1 194 ? -7.789 -5.602 -8.290 1.00 93.31 194 LYS A CA 1
ATOM 1559 C C . LYS A 1 194 ? -7.404 -4.382 -7.457 1.00 93.31 194 LYS A C 1
ATOM 1561 O O . LYS A 1 194 ? -6.227 -4.099 -7.283 1.00 93.31 194 LYS A O 1
ATOM 1566 N N . THR A 1 195 ? -8.383 -3.674 -6.901 1.00 90.62 195 THR A N 1
ATOM 1567 C CA . THR A 1 195 ? -8.129 -2.489 -6.069 1.00 90.62 195 THR A CA 1
ATOM 1568 C C . THR A 1 195 ? -7.243 -2.820 -4.867 1.00 90.62 195 THR A C 1
ATOM 1570 O O . THR A 1 195 ? -6.327 -2.066 -4.541 1.00 90.62 195 THR A O 1
ATOM 1573 N N . ILE A 1 196 ? -7.478 -3.975 -4.238 1.00 91.69 196 ILE A N 1
ATOM 1574 C CA . ILE A 1 196 ? -6.690 -4.433 -3.095 1.00 91.69 196 ILE A CA 1
ATOM 1575 C C . ILE A 1 196 ? -5.313 -4.919 -3.529 1.00 91.69 196 ILE A C 1
ATOM 1577 O O . ILE A 1 196 ? -4.342 -4.613 -2.845 1.00 91.69 196 ILE A O 1
ATOM 1581 N N . LEU A 1 197 ? -5.204 -5.594 -4.677 1.00 95.06 197 LEU A N 1
ATOM 1582 C CA . LEU A 1 197 ? -3.908 -5.949 -5.261 1.00 95.06 197 LEU A CA 1
ATOM 1583 C C . LEU A 1 197 ? -3.023 -4.708 -5.429 1.00 95.06 197 LEU A C 1
ATOM 1585 O O . LEU A 1 197 ? -1.910 -4.672 -4.913 1.00 95.06 197 LEU A O 1
ATOM 1589 N N . LEU A 1 198 ? -3.542 -3.667 -6.089 1.00 95.75 198 LEU A N 1
ATOM 1590 C CA . LEU A 1 198 ? -2.805 -2.422 -6.325 1.00 95.75 198 LEU A CA 1
ATOM 1591 C C . LEU A 1 198 ? -2.390 -1.758 -5.006 1.00 95.75 198 LEU A C 1
ATOM 1593 O O . LEU A 1 198 ? -1.250 -1.315 -4.859 1.00 95.75 198 LEU A O 1
ATOM 1597 N N . LYS A 1 199 ? -3.286 -1.725 -4.015 1.00 93.69 199 LYS A N 1
ATOM 1598 C CA . LYS A 1 199 ? -2.964 -1.207 -2.682 1.00 93.69 199 LYS A CA 1
ATOM 1599 C C . LYS A 1 199 ? -1.862 -2.020 -1.998 1.00 93.69 199 LYS A C 1
ATOM 1601 O O . LYS A 1 199 ? -0.939 -1.422 -1.447 1.00 93.69 199 LYS A O 1
ATOM 1606 N N . ALA A 1 200 ? -1.933 -3.348 -2.049 1.00 93.25 200 ALA A N 1
ATOM 1607 C CA . ALA A 1 200 ? -0.965 -4.239 -1.414 1.00 93.25 200 ALA A CA 1
ATOM 1608 C C . ALA A 1 200 ? 0.460 -4.027 -1.950 1.00 93.25 200 ALA A C 1
ATOM 1610 O O . ALA A 1 200 ? 1.404 -4.021 -1.167 1.00 93.25 200 ALA A O 1
ATOM 1611 N N . ILE A 1 201 ? 0.602 -3.739 -3.247 1.00 95.12 201 ILE A N 1
ATOM 1612 C CA . ILE A 1 201 ? 1.897 -3.435 -3.887 1.00 95.12 201 ILE A CA 1
ATOM 1613 C C . ILE A 1 201 ? 2.272 -1.937 -3.831 1.00 95.12 201 ILE A C 1
ATOM 1615 O O . ILE A 1 201 ? 3.239 -1.493 -4.450 1.00 95.12 201 ILE A O 1
ATOM 1619 N N . GLY A 1 202 ? 1.511 -1.126 -3.088 1.00 95.25 202 GLY A N 1
ATOM 1620 C CA . GLY A 1 202 ? 1.879 0.245 -2.736 1.00 95.25 202 GLY A CA 1
ATOM 1621 C C . GLY A 1 202 ? 1.339 1.357 -3.637 1.00 95.25 202 GLY A C 1
ATOM 1622 O O . GLY A 1 202 ? 1.823 2.488 -3.506 1.00 95.25 202 GLY A O 1
ATOM 1623 N N . PHE A 1 203 ? 0.358 1.090 -4.511 1.00 96.81 203 PHE A N 1
ATOM 1624 C CA . PHE A 1 203 ? -0.365 2.153 -5.224 1.00 96.81 203 PHE A CA 1
ATOM 1625 C C . PHE A 1 203 ? -1.187 3.013 -4.252 1.00 96.81 203 PHE A C 1
ATOM 1627 O O . PHE A 1 203 ? -1.655 2.526 -3.212 1.00 96.81 203 PHE A O 1
ATOM 1634 N N . PRO A 1 204 ? -1.395 4.301 -4.580 1.00 95.00 204 PRO A N 1
ATOM 1635 C CA . PRO A 1 204 ? -2.204 5.175 -3.760 1.00 95.00 204 PRO A CA 1
ATOM 1636 C C . PRO A 1 204 ? -3.664 4.725 -3.811 1.00 95.00 204 PRO A C 1
ATOM 1638 O O . PRO A 1 204 ? -4.266 4.609 -4.874 1.00 95.00 204 PRO A O 1
ATOM 1641 N N . PHE A 1 205 ? -4.241 4.509 -2.637 1.00 91.81 205 PHE A N 1
ATOM 1642 C CA . PHE A 1 205 ? -5.631 4.127 -2.454 1.00 91.81 205 PHE A CA 1
ATOM 1643 C C . PHE A 1 205 ? -6.190 4.819 -1.219 1.00 91.81 205 PHE A C 1
ATOM 1645 O O . PHE A 1 205 ? -5.629 4.693 -0.124 1.00 91.81 205 PHE A O 1
ATOM 1652 N N . THR A 1 206 ? -7.307 5.514 -1.407 1.00 88.69 206 THR A N 1
ATOM 1653 C CA . THR A 1 206 ? -8.080 6.128 -0.331 1.00 88.69 206 THR A CA 1
ATOM 1654 C C . THR A 1 206 ? -9.316 5.263 -0.090 1.00 88.69 206 THR A C 1
ATOM 1656 O O . THR A 1 206 ? -10.176 5.219 -0.968 1.00 88.69 206 THR A O 1
ATOM 1659 N N . PRO A 1 207 ? -9.430 4.578 1.060 1.00 86.12 207 PRO A N 1
ATOM 1660 C CA . PRO A 1 207 ? -10.586 3.738 1.339 1.00 86.12 207 PRO A CA 1
ATOM 1661 C C . PRO A 1 207 ? -11.850 4.591 1.513 1.00 86.12 207 PRO A C 1
ATOM 1663 O O . PRO A 1 207 ? -11.900 5.508 2.346 1.00 86.12 207 PRO A O 1
ATOM 1666 N N . ASP A 1 208 ? -12.893 4.258 0.759 1.00 85.25 208 ASP A N 1
ATOM 1667 C CA . ASP A 1 208 ? -14.232 4.829 0.888 1.00 85.25 208 ASP A CA 1
ATOM 1668 C C . ASP A 1 208 ? -15.203 3.832 1.537 1.00 85.25 208 ASP A C 1
ATOM 1670 O O . ASP A 1 208 ? -14.979 2.624 1.569 1.00 85.25 208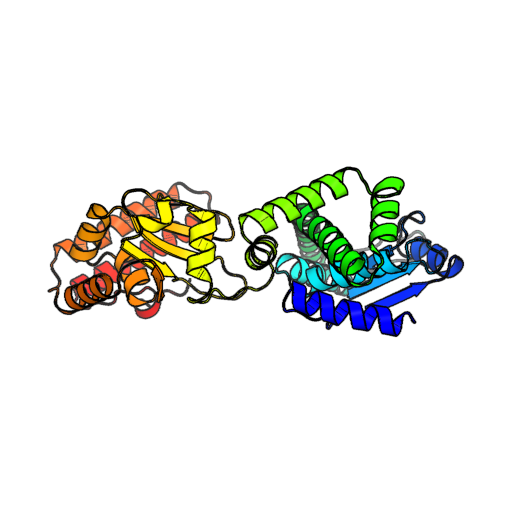 ASP A O 1
ATOM 1674 N N . THR A 1 209 ? -16.295 4.340 2.097 1.00 90.75 209 THR A N 1
ATOM 1675 C CA . THR A 1 209 ? -17.294 3.510 2.783 1.00 90.75 209 THR A CA 1
ATOM 1676 C C . THR A 1 209 ? -18.134 2.647 1.851 1.00 90.75 209 THR A C 1
ATOM 1678 O O . THR A 1 209 ? -18.813 1.747 2.336 1.00 90.75 209 THR A O 1
ATOM 1681 N N . GLU A 1 210 ? -18.133 2.931 0.550 1.00 89.56 210 GLU A N 1
ATOM 1682 C CA . GLU A 1 210 ? -18.966 2.235 -0.432 1.00 89.56 210 GLU A CA 1
ATOM 1683 C C . GLU A 1 210 ? -18.340 0.892 -0.817 1.00 89.56 210 GLU A C 1
ATOM 1685 O O . GLU A 1 210 ? -19.039 -0.114 -0.892 1.00 89.56 210 GLU A O 1
ATOM 1690 N N . ASN A 1 211 ? -17.014 0.855 -0.963 1.00 87.12 211 ASN A N 1
ATOM 1691 C CA . ASN A 1 211 ? -16.260 -0.318 -1.399 1.00 87.12 211 ASN A CA 1
ATOM 1692 C C . ASN A 1 211 ? -15.801 -1.219 -0.240 1.00 87.12 211 ASN A C 1
ATOM 1694 O O . ASN A 1 211 ? -15.584 -2.419 -0.426 1.00 87.12 211 ASN A O 1
ATOM 1698 N N . MET A 1 212 ? -15.655 -0.673 0.975 1.00 93.00 212 MET A N 1
ATOM 1699 C CA . MET A 1 212 ? -15.199 -1.457 2.132 1.00 93.00 212 MET A CA 1
ATOM 1700 C C . MET A 1 212 ? -16.075 -2.669 2.499 1.00 93.00 212 MET A C 1
ATOM 1702 O O . MET A 1 212 ? -15.487 -3.687 2.864 1.00 93.00 212 MET A O 1
ATOM 1706 N N . PRO A 1 213 ? -17.422 -2.633 2.429 1.00 94.88 213 PRO A N 1
ATOM 1707 C CA . PRO A 1 213 ? -18.253 -3.804 2.713 1.00 94.88 213 PRO A CA 1
ATOM 1708 C C . PRO A 1 213 ? -17.854 -5.036 1.892 1.00 94.88 213 PRO A C 1
ATOM 1710 O O . PRO A 1 213 ? -17.699 -6.121 2.449 1.00 94.88 213 PRO A O 1
ATOM 1713 N N . ASP A 1 214 ? -17.623 -4.865 0.590 1.00 92.38 214 ASP A N 1
ATOM 1714 C CA . ASP A 1 214 ? -17.275 -5.972 -0.303 1.00 92.38 214 ASP A CA 1
ATOM 1715 C C . ASP A 1 214 ? -15.841 -6.461 -0.084 1.00 92.38 214 ASP A C 1
ATOM 1717 O O . ASP A 1 214 ? -15.587 -7.666 -0.116 1.00 92.38 214 ASP A O 1
ATOM 1721 N N . ILE A 1 215 ? -14.908 -5.548 0.210 1.00 91.50 215 ILE A N 1
ATOM 1722 C CA . ILE A 1 215 ? -13.539 -5.903 0.612 1.00 91.50 215 ILE A CA 1
ATOM 1723 C C . ILE A 1 215 ? -13.572 -6.750 1.889 1.00 91.50 215 ILE A C 1
ATOM 1725 O O . ILE A 1 215 ? -12.963 -7.817 1.945 1.00 91.50 215 ILE A O 1
ATOM 1729 N N . LEU A 1 216 ? -14.314 -6.306 2.905 1.00 94.75 216 LEU A N 1
ATOM 1730 C CA . LEU A 1 216 ? -14.417 -7.007 4.182 1.00 94.75 216 LEU A CA 1
ATOM 1731 C C . LEU A 1 216 ? -15.085 -8.376 4.034 1.00 94.75 216 LEU A C 1
ATOM 1733 O O . LEU A 1 216 ? -14.604 -9.325 4.641 1.00 94.75 216 LEU A O 1
ATOM 1737 N N . ARG A 1 217 ? -16.121 -8.520 3.198 1.00 95.25 217 ARG A N 1
ATOM 1738 C CA . ARG A 1 217 ? -16.721 -9.833 2.892 1.00 95.25 217 ARG A CA 1
ATOM 1739 C C . ARG A 1 217 ? -15.715 -10.805 2.291 1.00 95.25 217 ARG A C 1
ATOM 1741 O O . ARG A 1 217 ? -15.674 -11.960 2.691 1.00 95.25 217 ARG A O 1
ATOM 1748 N N . LYS A 1 218 ? -14.880 -10.346 1.356 1.00 92.25 218 LYS A N 1
ATOM 1749 C CA . LYS A 1 218 ? -13.841 -11.192 0.746 1.00 92.25 218 LYS A CA 1
ATOM 1750 C C . LYS A 1 218 ? -12.760 -11.604 1.743 1.00 92.25 218 LYS A C 1
ATOM 1752 O O . LYS A 1 218 ? -12.285 -12.732 1.693 1.00 92.25 218 LYS A O 1
ATOM 1757 N N . VAL A 1 219 ? -12.368 -10.692 2.635 1.00 92.50 219 VAL A N 1
ATOM 1758 C CA . VAL A 1 219 ? -11.325 -10.945 3.642 1.00 92.50 219 VAL A CA 1
ATOM 1759 C C . VAL A 1 219 ? -11.833 -11.837 4.776 1.00 92.50 219 VAL A C 1
ATOM 1761 O O . VAL A 1 219 ? -11.107 -12.716 5.230 1.00 92.50 219 VAL A O 1
ATOM 1764 N N . LEU A 1 220 ? -13.060 -11.612 5.245 1.00 95.12 220 LEU A N 1
ATOM 1765 C CA . LEU A 1 220 ? -13.610 -12.257 6.440 1.00 95.12 220 LEU A CA 1
ATOM 1766 C C . LEU A 1 220 ? -14.485 -13.478 6.124 1.00 95.12 220 LEU A C 1
ATOM 1768 O O . LEU A 1 220 ? -14.739 -14.280 7.021 1.00 95.12 220 LEU A O 1
ATOM 1772 N N . GLY A 1 221 ? -14.934 -13.635 4.875 1.00 95.19 221 GLY A N 1
ATOM 1773 C CA . GLY A 1 221 ? -15.839 -14.706 4.468 1.00 95.19 221 GLY A CA 1
ATOM 1774 C C . GLY A 1 221 ? -17.128 -14.690 5.287 1.00 95.19 221 GLY A C 1
ATOM 1775 O O . GLY A 1 221 ? -17.699 -13.628 5.542 1.00 95.19 221 GLY A O 1
ATOM 1776 N N . ASP A 1 222 ? -17.540 -15.868 5.750 1.00 96.94 222 ASP A N 1
ATOM 1777 C CA . ASP A 1 222 ? -18.770 -16.063 6.527 1.00 96.94 222 ASP A CA 1
ATOM 1778 C C . ASP A 1 222 ? -18.781 -15.267 7.844 1.00 96.94 222 ASP A C 1
ATOM 1780 O O . ASP A 1 222 ? -19.837 -14.835 8.302 1.00 96.94 222 ASP A O 1
ATOM 1784 N N . ALA A 1 223 ? -17.607 -14.987 8.425 1.00 97.81 223 ALA A N 1
ATOM 1785 C CA . ALA A 1 223 ? -17.514 -14.216 9.664 1.00 97.81 223 ALA A CA 1
ATOM 1786 C C . ALA A 1 223 ? -17.959 -12.751 9.487 1.00 97.81 223 ALA A C 1
ATOM 1788 O O . ALA A 1 223 ? -18.238 -12.082 10.482 1.00 97.81 223 ALA A O 1
ATOM 1789 N N . TYR A 1 224 ? -18.056 -12.237 8.251 1.00 97.94 224 TYR A N 1
ATOM 1790 C CA . TYR A 1 224 ? -18.528 -10.874 7.973 1.00 97.94 224 TYR A CA 1
ATOM 1791 C C . TYR A 1 224 ? -19.920 -10.602 8.561 1.00 97.94 224 TYR A C 1
ATOM 1793 O O . TYR A 1 224 ? -20.164 -9.520 9.098 1.00 97.94 224 TYR A O 1
ATOM 1801 N N . ASP A 1 225 ? -20.822 -11.583 8.511 1.00 97.56 225 ASP A N 1
ATOM 1802 C CA . ASP A 1 225 ? -22.203 -11.404 8.971 1.00 97.56 225 ASP A CA 1
ATOM 1803 C C . ASP A 1 225 ? -22.322 -11.359 10.506 1.00 97.56 225 ASP A C 1
ATOM 1805 O O . ASP A 1 225 ? -23.341 -10.909 11.034 1.00 97.56 225 ASP A O 1
ATOM 1809 N N . SER A 1 226 ? -21.264 -11.730 11.239 1.00 97.88 226 SER A N 1
ATOM 1810 C CA . SER A 1 226 ? -21.194 -11.568 12.700 1.00 97.88 226 SER A CA 1
ATOM 1811 C C . SER A 1 226 ? -20.864 -10.135 13.149 1.00 97.88 226 SER A C 1
ATOM 1813 O O . SER A 1 226 ? -20.924 -9.830 14.344 1.00 97.88 226 SER A O 1
ATOM 1815 N N . ILE A 1 227 ? -20.504 -9.232 12.224 1.00 98.44 227 ILE A N 1
ATOM 1816 C CA . ILE A 1 227 ? -20.108 -7.858 12.558 1.00 98.44 227 ILE A CA 1
ATOM 1817 C C . ILE A 1 227 ? -21.308 -7.060 13.081 1.00 98.44 227 ILE A C 1
ATOM 1819 O O . ILE A 1 227 ? -22.223 -6.698 12.337 1.00 98.44 227 ILE A O 1
ATOM 1823 N N . ARG A 1 228 ? -21.250 -6.665 14.357 1.00 97.88 228 ARG A N 1
ATOM 1824 C CA . ARG A 1 228 ? -22.254 -5.777 14.968 1.00 97.88 228 ARG A CA 1
ATOM 1825 C C . ARG A 1 228 ? -22.019 -4.312 14.643 1.00 97.88 228 ARG A C 1
ATOM 1827 O O . ARG A 1 228 ? -22.963 -3.581 14.334 1.00 97.88 228 ARG A O 1
ATOM 1834 N N . ILE A 1 229 ? -20.756 -3.899 14.696 1.00 98.38 229 ILE A N 1
ATOM 1835 C CA . ILE A 1 229 ? -20.278 -2.561 14.345 1.00 98.38 229 ILE A CA 1
ATOM 1836 C C . ILE A 1 229 ? -18.976 -2.735 13.569 1.00 98.38 229 ILE A C 1
ATOM 1838 O O . ILE A 1 229 ? -18.069 -3.410 14.044 1.00 98.38 229 ILE A O 1
ATOM 1842 N N . GLY A 1 230 ? -18.884 -2.122 12.390 1.00 98.25 230 GLY A N 1
ATOM 1843 C CA . GLY A 1 230 ? -17.638 -2.014 11.634 1.00 98.25 230 GLY A CA 1
ATOM 1844 C C . GLY A 1 230 ? -17.392 -0.565 11.237 1.00 98.25 230 GLY A C 1
ATOM 1845 O O . GLY A 1 230 ? -18.243 0.025 10.565 1.00 98.25 230 GLY A O 1
ATOM 1846 N N . MET A 1 231 ? -16.248 -0.005 11.628 1.00 98.25 231 MET A N 1
ATOM 1847 C CA . MET A 1 231 ? -15.867 1.387 11.381 1.00 98.25 231 MET A CA 1
ATOM 1848 C C . MET A 1 231 ? -14.548 1.453 10.612 1.00 98.25 231 MET A C 1
ATOM 1850 O O . MET A 1 231 ? -13.541 0.919 11.061 1.00 98.25 231 MET A O 1
ATOM 1854 N N . LEU A 1 232 ? -14.540 2.154 9.483 1.00 97.31 232 LEU A N 1
ATOM 1855 C CA . LEU A 1 232 ? -13.322 2.588 8.808 1.00 97.31 232 LEU A CA 1
ATOM 1856 C C . LEU A 1 232 ? -12.813 3.864 9.472 1.00 97.31 232 LEU A C 1
ATOM 1858 O O . LEU A 1 232 ? -13.513 4.879 9.463 1.00 97.31 232 LEU A O 1
ATOM 1862 N N . TYR A 1 233 ? -11.610 3.820 10.035 1.00 95.44 233 TYR A N 1
ATOM 1863 C CA . TYR A 1 233 ? -11.016 4.936 10.773 1.00 95.44 233 TYR A CA 1
ATOM 1864 C C . TYR A 1 233 ? -9.569 5.201 10.314 1.00 95.44 233 TYR A C 1
ATOM 1866 O O . TYR A 1 233 ? -9.197 4.843 9.195 1.00 95.44 233 TYR A O 1
ATOM 1874 N N . GLY A 1 234 ? -8.783 5.921 11.118 1.00 91.44 234 GLY A N 1
ATOM 1875 C CA . GLY A 1 234 ? -7.377 6.204 10.827 1.00 91.44 234 GLY A CA 1
ATOM 1876 C C . GLY A 1 234 ? -7.149 7.380 9.871 1.00 91.44 234 GLY A C 1
ATOM 1877 O O . GLY A 1 234 ? -8.011 8.237 9.666 1.00 91.44 234 GLY A O 1
ATOM 1878 N N . SER A 1 235 ? -5.939 7.462 9.302 1.00 88.88 235 SER A N 1
ATOM 1879 C CA . SER A 1 235 ? -5.514 8.641 8.524 1.00 88.88 235 SER A CA 1
ATOM 1880 C C . SER A 1 235 ? -6.151 8.732 7.135 1.00 88.88 235 SER A C 1
ATOM 1882 O O . SER A 1 235 ? -6.261 9.832 6.588 1.00 88.88 235 SER A O 1
ATOM 1884 N N . ARG A 1 236 ? -6.543 7.579 6.568 1.00 89.81 236 ARG A N 1
ATOM 1885 C CA . ARG A 1 236 ? -7.165 7.426 5.238 1.00 89.81 236 ARG A CA 1
ATOM 1886 C C . ARG A 1 236 ? -6.395 8.164 4.136 1.00 89.81 236 ARG A C 1
ATOM 1888 O O . ARG A 1 236 ? -6.975 8.667 3.177 1.00 89.81 236 ARG A O 1
ATOM 1895 N N . ARG A 1 237 ? -5.071 8.267 4.292 1.00 91.31 237 ARG A N 1
ATOM 1896 C CA . ARG A 1 237 ? -4.183 8.896 3.311 1.00 91.31 237 ARG A CA 1
ATOM 1897 C C . ARG A 1 237 ? -3.903 7.893 2.187 1.00 91.31 237 ARG A C 1
ATOM 1899 O O . ARG A 1 237 ? -3.829 6.699 2.460 1.00 91.31 237 ARG A O 1
ATOM 1906 N N . PRO A 1 238 ? -3.630 8.342 0.950 1.00 90.56 238 PRO A N 1
ATOM 1907 C CA . PRO A 1 238 ? -3.473 7.430 -0.187 1.00 90.56 238 PRO A CA 1
ATOM 1908 C C . PRO A 1 238 ? -2.443 6.302 0.021 1.00 90.56 238 PRO A C 1
ATOM 1910 O O . PRO A 1 238 ? -2.620 5.192 -0.465 1.00 90.56 238 PRO A O 1
ATOM 1913 N N . TYR A 1 239 ? -1.382 6.544 0.793 1.00 92.12 239 TYR A N 1
ATOM 1914 C CA . TYR A 1 239 ? -0.320 5.563 1.052 1.00 92.12 239 TYR A CA 1
ATOM 1915 C C . TYR A 1 239 ? -0.320 4.996 2.480 1.00 92.12 239 TYR A C 1
ATOM 1917 O O . TYR A 1 239 ? 0.665 4.366 2.865 1.00 92.12 239 TYR A O 1
ATOM 1925 N N . SER A 1 240 ? -1.360 5.253 3.282 1.00 90.38 240 SER A N 1
ATOM 1926 C CA . SER A 1 240 ? -1.511 4.594 4.586 1.00 90.38 240 SER A CA 1
ATOM 1927 C C . SER A 1 240 ? -2.117 3.207 4.425 1.00 90.38 240 SER A C 1
ATOM 1929 O O . SER A 1 240 ? -2.765 2.925 3.422 1.00 90.38 240 SER A O 1
ATOM 1931 N N . ASP A 1 241 ? -1.942 2.362 5.421 1.00 91.44 241 ASP A N 1
ATOM 1932 C CA . ASP A 1 241 ? -2.809 1.214 5.673 1.00 91.44 241 ASP A CA 1
ATOM 1933 C C . ASP A 1 241 ? -4.286 1.625 5.804 1.00 91.44 241 ASP A C 1
ATOM 1935 O O . ASP A 1 241 ? -4.650 2.810 5.875 1.00 91.44 241 ASP A O 1
ATOM 1939 N N . ILE A 1 242 ? -5.144 0.609 5.739 1.00 94.06 242 ILE A N 1
ATOM 1940 C CA . ILE A 1 242 ? -6.576 0.707 5.990 1.00 94.06 242 ILE A CA 1
ATOM 1941 C C . ILE A 1 242 ? -6.823 0.222 7.417 1.00 94.06 242 ILE A C 1
ATOM 1943 O O . ILE A 1 242 ? -6.612 -0.953 7.697 1.00 94.06 242 ILE A O 1
ATOM 1947 N N . ASP A 1 243 ? -7.315 1.099 8.287 1.00 95.62 243 ASP A N 1
ATOM 1948 C CA . ASP A 1 243 ? -7.662 0.749 9.663 1.00 95.62 243 ASP A CA 1
ATOM 1949 C C . ASP A 1 243 ? -9.169 0.469 9.789 1.00 95.62 243 ASP A C 1
ATOM 1951 O O . ASP A 1 243 ? -10.006 1.334 9.498 1.00 95.62 243 ASP A O 1
ATOM 1955 N N . ILE A 1 244 ? -9.535 -0.730 10.247 1.00 97.94 244 ILE A N 1
ATOM 1956 C CA . ILE A 1 244 ? -10.925 -1.138 10.478 1.00 97.94 244 ILE A CA 1
ATOM 1957 C C . ILE A 1 244 ? -11.104 -1.549 11.934 1.00 97.94 244 ILE A C 1
ATOM 1959 O O . ILE A 1 244 ? -10.450 -2.464 12.420 1.00 97.94 244 ILE A O 1
ATOM 1963 N N . PHE A 1 245 ? -12.039 -0.904 12.619 1.00 98.38 245 PHE A N 1
ATOM 1964 C CA . PHE A 1 245 ? -12.493 -1.314 13.939 1.00 98.38 245 PHE A CA 1
ATOM 1965 C C . PHE A 1 245 ? -13.733 -2.198 13.815 1.00 98.38 245 PHE A C 1
ATOM 1967 O O . PHE A 1 245 ? -14.697 -1.809 13.150 1.00 98.38 245 PHE A O 1
ATOM 1974 N N . ILE A 1 246 ? -13.721 -3.371 14.447 1.00 98.69 246 ILE A N 1
ATOM 1975 C CA . ILE A 1 246 ? -14.809 -4.352 14.391 1.00 98.69 246 ILE A CA 1
ATOM 1976 C C . ILE A 1 246 ? -15.247 -4.751 15.800 1.00 98.69 246 ILE A C 1
ATOM 1978 O O . ILE A 1 246 ? -14.426 -5.049 16.661 1.00 98.69 246 ILE A O 1
ATOM 1982 N N . VAL A 1 247 ? -16.561 -4.829 16.005 1.00 98.62 247 VAL A N 1
ATOM 1983 C CA . VAL A 1 247 ? -17.173 -5.481 17.167 1.00 98.62 247 VAL A CA 1
ATOM 1984 C C . VAL A 1 247 ? -17.804 -6.793 16.711 1.00 98.62 247 VAL A C 1
ATOM 1986 O O . VAL A 1 247 ? -18.807 -6.780 15.989 1.00 98.62 247 VAL A O 1
ATOM 1989 N N . SER A 1 248 ? -17.203 -7.915 17.106 1.00 98.38 248 SER A N 1
ATOM 1990 C CA . SER A 1 248 ? -17.672 -9.278 16.823 1.00 98.38 248 SER A CA 1
ATOM 1991 C C . SER A 1 248 ? -17.001 -10.266 17.782 1.00 98.38 248 SER A C 1
ATOM 1993 O O . SER A 1 248 ? -15.837 -10.098 18.134 1.00 98.38 248 SER A O 1
ATOM 1995 N N . ASP A 1 249 ? -17.726 -11.314 18.175 1.00 98.38 249 ASP A N 1
ATOM 1996 C CA . ASP A 1 249 ? -17.176 -12.416 18.976 1.00 98.38 249 ASP A CA 1
ATOM 1997 C C . ASP A 1 249 ? -16.473 -13.486 18.108 1.00 98.38 249 ASP A C 1
ATOM 1999 O O . ASP A 1 249 ? -15.762 -14.343 18.632 1.00 98.38 249 ASP A O 1
ATOM 2003 N N . GLU A 1 250 ? -16.642 -13.439 16.781 1.00 98.19 250 GLU A N 1
ATOM 2004 C CA . GLU A 1 250 ? -16.071 -14.412 15.834 1.00 98.19 250 GLU A CA 1
ATOM 2005 C C . GLU A 1 250 ? -14.800 -13.901 15.141 1.00 98.19 250 GLU A C 1
ATOM 2007 O O . GLU A 1 250 ? -13.941 -14.689 14.735 1.00 98.19 250 GLU A O 1
ATOM 2012 N N . ILE A 1 251 ? -14.655 -12.580 15.007 1.00 98.12 251 ILE A N 1
ATOM 2013 C CA . ILE A 1 251 ? -13.529 -11.963 14.301 1.00 98.12 251 ILE A CA 1
ATOM 2014 C C . ILE A 1 251 ? -12.428 -11.602 15.294 1.00 98.12 251 ILE A C 1
ATOM 2016 O O . ILE A 1 251 ? -12.652 -10.923 16.291 1.00 98.12 251 ILE A O 1
ATOM 2020 N N . LYS A 1 252 ? -11.200 -12.016 14.979 1.00 97.56 252 LYS A N 1
ATOM 2021 C CA . LYS A 1 252 ? -9.994 -11.636 15.725 1.00 97.56 252 LYS A CA 1
ATOM 2022 C C . LYS A 1 252 ? -9.288 -10.460 15.065 1.00 97.56 252 LYS A C 1
ATOM 2024 O O . LYS A 1 252 ? -9.436 -10.247 13.864 1.00 97.56 252 LYS A O 1
ATOM 2029 N N . THR A 1 253 ? -8.481 -9.749 15.848 1.00 96.44 253 THR A N 1
ATOM 2030 C CA . THR A 1 253 ? -7.554 -8.728 15.341 1.00 96.44 253 THR A CA 1
ATOM 2031 C C . THR A 1 253 ? -6.576 -9.347 14.341 1.00 96.44 253 THR A C 1
ATOM 2033 O O . THR A 1 253 ? -6.042 -10.432 14.585 1.00 96.44 253 THR A O 1
ATOM 2036 N N . GLN A 1 254 ? -6.359 -8.676 13.209 1.00 94.81 254 GLN A N 1
ATOM 2037 C CA . GLN A 1 254 ? -5.493 -9.131 12.116 1.00 94.81 254 GLN A CA 1
ATOM 2038 C C . GLN A 1 254 ? -4.683 -7.964 11.553 1.00 94.81 254 GLN A C 1
ATOM 2040 O O . GLN A 1 254 ? -5.192 -6.850 11.458 1.00 94.81 254 GLN A O 1
ATOM 2045 N N . HIS A 1 255 ? -3.455 -8.248 11.120 1.00 91.19 255 HIS A N 1
ATOM 2046 C CA . HIS A 1 255 ? -2.550 -7.278 10.505 1.00 91.19 255 HIS A CA 1
ATOM 2047 C C . HIS A 1 255 ? -2.020 -7.844 9.187 1.00 91.19 255 HIS A C 1
ATOM 2049 O O . HIS A 1 255 ? -1.313 -8.852 9.191 1.00 91.19 255 HIS A O 1
ATOM 2055 N N . HIS A 1 256 ? -2.360 -7.204 8.065 1.00 84.69 256 HIS A N 1
ATOM 2056 C CA . HIS A 1 256 ? -2.031 -7.675 6.708 1.00 84.69 256 HIS A CA 1
ATOM 2057 C C . HIS A 1 256 ? -1.122 -6.719 5.927 1.00 84.69 256 HIS A C 1
ATOM 2059 O O . HIS A 1 256 ? -1.064 -6.774 4.702 1.00 84.69 256 HIS A O 1
ATOM 2065 N N . GLY A 1 257 ? -0.413 -5.811 6.601 1.00 85.56 257 GLY A N 1
ATOM 2066 C CA . GLY A 1 257 ? 0.497 -4.835 5.983 1.00 85.56 257 GLY A CA 1
ATOM 2067 C C . GLY A 1 257 ? -0.207 -3.702 5.221 1.00 85.56 257 GLY A C 1
ATOM 2068 O O . GLY A 1 257 ? 0.237 -2.559 5.291 1.00 85.56 257 GLY A O 1
ATOM 2069 N N . TRP A 1 258 ? -1.318 -3.997 4.537 1.00 89.38 258 TRP A N 1
ATOM 2070 C CA . TRP A 1 258 ? -2.186 -3.035 3.847 1.00 89.38 258 TRP A CA 1
ATOM 2071 C C . TRP A 1 258 ? -3.545 -2.825 4.538 1.00 89.38 258 TRP A C 1
ATOM 2073 O O . TRP A 1 258 ? -4.209 -1.820 4.272 1.00 89.38 258 TRP A O 1
ATOM 2083 N N . LEU A 1 259 ? -3.950 -3.750 5.414 1.00 93.44 259 LEU A N 1
ATOM 2084 C CA . LEU A 1 259 ? -5.196 -3.729 6.181 1.00 93.44 259 LEU A CA 1
ATOM 2085 C C . LEU A 1 259 ? -4.922 -4.155 7.622 1.00 93.44 259 LEU A C 1
ATOM 2087 O O . LEU A 1 259 ? -4.426 -5.258 7.855 1.00 93.44 259 LEU A O 1
ATOM 2091 N N . ASP A 1 260 ? -5.313 -3.304 8.559 1.00 95.25 260 ASP A N 1
ATOM 2092 C CA . ASP A 1 260 ? -5.274 -3.554 9.990 1.00 95.25 260 ASP A CA 1
ATOM 2093 C C . ASP A 1 260 ? -6.710 -3.625 10.516 1.00 95.25 260 ASP A C 1
ATOM 2095 O O . ASP A 1 260 ? -7.471 -2.659 10.468 1.00 95.25 260 ASP A O 1
ATOM 2099 N N . ILE A 1 261 ? -7.101 -4.804 10.998 1.00 97.56 261 ILE A N 1
ATOM 2100 C CA . ILE A 1 261 ? -8.398 -5.039 11.630 1.00 97.56 261 ILE A CA 1
ATOM 2101 C C . ILE A 1 261 ? -8.173 -5.087 13.132 1.00 97.56 261 ILE A C 1
ATOM 2103 O O . ILE A 1 261 ? -7.609 -6.056 13.634 1.00 97.56 261 ILE A O 1
ATOM 2107 N N . TYR A 1 262 ? -8.658 -4.080 13.850 1.00 97.44 262 TYR A N 1
ATOM 2108 C CA . TYR A 1 262 ? -8.763 -4.105 15.302 1.00 97.44 262 TYR A CA 1
ATOM 2109 C C . TYR A 1 262 ? -10.152 -4.616 15.693 1.00 97.44 262 TYR A C 1
ATOM 2111 O O . TYR A 1 262 ? -11.144 -3.898 15.566 1.00 97.44 262 TYR A O 1
ATOM 2119 N N . ALA A 1 263 ? -10.229 -5.874 16.128 1.00 98.31 263 ALA A N 1
ATOM 2120 C CA . ALA A 1 263 ? -11.483 -6.508 16.515 1.00 98.31 263 ALA A CA 1
ATOM 2121 C C . ALA A 1 263 ? -11.557 -6.712 18.030 1.00 98.31 263 ALA A C 1
ATOM 2123 O O . ALA A 1 263 ? -10.584 -7.144 18.655 1.00 98.31 263 ALA A O 1
ATOM 2124 N N . VAL A 1 264 ? -12.724 -6.423 18.600 1.00 98.50 264 VAL A N 1
ATOM 2125 C CA . VAL A 1 264 ? -13.040 -6.635 20.015 1.00 98.50 264 VAL A CA 1
ATOM 2126 C C . VAL A 1 264 ? -14.334 -7.429 20.154 1.00 98.50 264 VAL A C 1
ATOM 2128 O O . VAL A 1 264 ? -15.264 -7.273 19.355 1.00 98.50 264 VAL A O 1
ATOM 2131 N N . SER A 1 265 ? -14.406 -8.244 21.204 1.00 98.50 265 SER A N 1
ATOM 2132 C CA . SER A 1 265 ? -15.645 -8.930 21.580 1.00 98.50 265 SER A CA 1
ATOM 2133 C C . SER A 1 265 ? -16.724 -7.936 22.015 1.00 98.50 265 SER A C 1
ATOM 2135 O O . SER A 1 265 ? -16.453 -6.780 22.366 1.00 98.50 265 SER A O 1
ATOM 2137 N N . VAL A 1 266 ? -17.976 -8.388 22.043 1.00 98.12 266 VAL A N 1
ATOM 2138 C CA . VAL A 1 266 ? -19.106 -7.569 22.504 1.00 98.12 266 VAL A CA 1
ATOM 2139 C C . VAL A 1 266 ? -18.916 -7.109 23.951 1.00 98.12 266 VAL A C 1
ATOM 2141 O O . VAL A 1 266 ? -19.263 -5.975 24.297 1.00 98.12 266 VAL A O 1
ATOM 2144 N N . ASP A 1 267 ? -18.367 -7.971 24.802 1.00 98.44 267 ASP A N 1
ATOM 2145 C CA . ASP A 1 267 ? -18.165 -7.661 26.214 1.00 98.44 267 ASP A CA 1
ATOM 2146 C C . ASP A 1 267 ? -17.002 -6.690 26.430 1.00 98.44 267 ASP A C 1
ATOM 2148 O O . ASP A 1 267 ? -17.153 -5.727 27.187 1.00 98.44 267 ASP A O 1
ATOM 2152 N N . GLU A 1 268 ? -15.885 -6.861 25.716 1.00 98.38 268 GLU A N 1
ATOM 2153 C CA . GLU A 1 268 ? -14.785 -5.886 25.716 1.00 98.38 268 GLU A CA 1
ATOM 2154 C C . GLU A 1 268 ? -15.256 -4.521 25.210 1.00 98.38 268 GLU A C 1
ATOM 2156 O O . GLU A 1 268 ? -14.974 -3.499 25.837 1.00 98.38 268 GLU A O 1
ATOM 2161 N N . PHE A 1 269 ? -16.042 -4.495 24.129 1.00 98.50 269 PHE A N 1
ATOM 2162 C CA . PHE A 1 269 ? -16.627 -3.268 23.598 1.00 98.50 269 PHE A CA 1
ATOM 2163 C C . PHE A 1 269 ? -17.491 -2.549 24.638 1.00 98.50 269 PHE A C 1
ATOM 2165 O O . PHE A 1 269 ? -17.333 -1.348 24.862 1.00 98.50 269 PHE A O 1
ATOM 2172 N N . ARG A 1 270 ? -18.386 -3.276 25.319 1.00 98.25 270 ARG A N 1
ATOM 2173 C CA . ARG A 1 270 ? -19.250 -2.714 26.371 1.00 98.25 270 ARG A CA 1
ATOM 2174 C C . ARG A 1 270 ? -18.447 -2.171 27.547 1.00 98.25 270 ARG A C 1
ATOM 2176 O O . ARG A 1 270 ? -18.761 -1.087 28.041 1.00 98.25 270 ARG A O 1
ATOM 2183 N N . GLN A 1 271 ? -17.423 -2.899 27.991 1.00 98.25 271 GLN A N 1
ATOM 2184 C CA . GLN A 1 271 ? -16.535 -2.448 29.064 1.00 98.25 271 GLN A CA 1
ATOM 2185 C C . GLN A 1 271 ? -15.768 -1.188 28.651 1.00 98.25 271 GLN A C 1
ATOM 2187 O O . GLN A 1 271 ? -15.744 -0.211 29.401 1.00 98.25 271 GLN A O 1
ATOM 2192 N N . GLY A 1 272 ? -15.205 -1.170 27.443 1.00 98.12 272 GLY A N 1
ATOM 2193 C CA . GLY A 1 272 ? -14.494 -0.009 26.917 1.00 98.12 272 GLY A CA 1
ATOM 2194 C C . GLY A 1 272 ? -15.405 1.210 26.759 1.00 98.12 272 GLY A C 1
ATOM 2195 O O . GLY A 1 272 ? -15.047 2.304 27.192 1.00 98.12 272 GLY A O 1
ATOM 2196 N N . LEU A 1 273 ? -16.631 1.024 26.262 1.00 97.88 273 LEU A N 1
ATOM 2197 C CA . LEU A 1 273 ? -17.635 2.086 26.171 1.00 97.88 273 LEU A CA 1
ATOM 2198 C C . LEU A 1 273 ? -18.011 2.630 27.559 1.00 97.88 273 LEU A C 1
ATOM 2200 O O . LEU A 1 273 ? -18.113 3.841 27.754 1.00 97.88 273 LEU A O 1
ATOM 2204 N N . ALA A 1 274 ? -18.185 1.750 28.551 1.00 98.06 274 ALA A N 1
ATOM 2205 C CA . ALA A 1 274 ? -18.475 2.144 29.928 1.00 98.06 274 ALA A CA 1
ATOM 2206 C C . ALA A 1 274 ? -17.333 2.924 30.590 1.00 98.06 274 ALA A C 1
ATOM 2208 O O . ALA A 1 274 ? -17.613 3.753 31.458 1.00 98.06 274 ALA A O 1
ATOM 2209 N N . ASN A 1 275 ? -16.094 2.693 30.154 1.00 98.44 275 ASN A N 1
ATOM 2210 C CA . ASN A 1 275 ? -14.895 3.347 30.665 1.00 98.44 275 ASN A CA 1
ATOM 2211 C C . ASN A 1 275 ? -14.419 4.541 29.818 1.00 98.44 275 ASN A C 1
ATOM 2213 O O . ASN A 1 275 ? -13.390 5.127 30.151 1.00 98.44 275 ASN A O 1
ATOM 2217 N N . LEU A 1 276 ? -15.151 4.911 28.756 1.00 98.06 276 LEU A N 1
ATOM 2218 C CA . LEU A 1 276 ? -14.719 5.909 27.765 1.00 98.06 276 LEU A CA 1
ATOM 2219 C C . LEU A 1 276 ? -13.283 5.634 27.279 1.00 98.06 276 LEU A C 1
ATOM 2221 O O . LEU A 1 276 ? -12.429 6.520 27.240 1.00 98.06 276 LEU A O 1
ATOM 2225 N N . ASP A 1 277 ? -13.009 4.364 26.982 1.00 98.25 277 ASP A N 1
ATOM 2226 C CA . ASP A 1 277 ? -11.716 3.886 26.505 1.00 98.25 277 ASP A CA 1
ATOM 2227 C C . ASP A 1 277 ? -11.387 4.522 25.146 1.00 98.25 277 ASP A C 1
ATOM 2229 O O . ASP A 1 277 ? -12.204 4.473 24.219 1.00 98.25 277 ASP A O 1
ATOM 2233 N N . ILE A 1 278 ? -10.203 5.132 25.017 1.00 96.69 278 ILE A N 1
ATOM 2234 C CA . ILE A 1 278 ? -9.819 5.835 23.783 1.00 96.69 278 ILE A CA 1
ATOM 2235 C C . ILE A 1 278 ? -9.724 4.896 22.574 1.00 96.69 278 ILE A C 1
ATOM 2237 O O . ILE A 1 278 ? -10.025 5.318 21.464 1.00 96.69 278 ILE A O 1
ATOM 2241 N N . SER A 1 279 ? -9.372 3.620 22.767 1.00 96.44 279 SER A N 1
ATOM 2242 C CA . SER A 1 279 ? -9.299 2.639 21.672 1.00 96.44 279 SER A CA 1
ATOM 2243 C C . SER A 1 279 ? -10.666 2.248 21.112 1.00 96.44 279 SER A C 1
ATOM 2245 O O . SER A 1 279 ? -10.749 1.784 19.980 1.00 96.44 279 SER A O 1
ATOM 2247 N N . ILE A 1 280 ? -11.735 2.469 21.883 1.00 98.19 280 ILE A N 1
ATOM 2248 C CA . ILE A 1 280 ? -13.120 2.238 21.460 1.00 98.19 280 ILE A CA 1
ATOM 2249 C C . ILE A 1 280 ? -13.759 3.538 20.975 1.00 98.19 280 ILE A C 1
ATOM 2251 O O . ILE A 1 280 ? -14.421 3.573 19.940 1.00 98.19 280 ILE A O 1
ATOM 2255 N N . THR A 1 281 ? -13.575 4.622 21.724 1.00 97.88 281 THR A N 1
ATOM 2256 C CA . THR A 1 281 ? -14.228 5.901 21.429 1.00 97.88 281 THR A CA 1
ATOM 2257 C C . THR A 1 281 ? -13.648 6.590 20.197 1.00 97.88 281 THR A C 1
ATOM 2259 O O . THR A 1 281 ? -14.425 7.132 19.411 1.00 97.88 281 THR A O 1
ATOM 2262 N N . ASP A 1 282 ? -12.339 6.490 19.944 1.00 97.06 282 ASP A N 1
ATOM 2263 C CA . ASP A 1 282 ? -11.726 7.119 18.773 1.00 97.06 282 ASP A CA 1
ATOM 2264 C C . ASP A 1 282 ? -12.262 6.542 17.448 1.00 97.06 282 ASP A C 1
ATOM 2266 O O . ASP A 1 282 ? -12.773 7.330 16.645 1.00 97.06 282 ASP A O 1
ATOM 2270 N N . PRO A 1 283 ? -12.285 5.212 17.206 1.00 97.19 283 PRO A N 1
ATOM 2271 C CA . PRO A 1 283 ? -12.879 4.668 15.984 1.00 97.19 283 PRO A CA 1
ATOM 2272 C C . PRO A 1 283 ? -14.384 4.929 15.857 1.00 97.19 283 PRO A C 1
ATOM 2274 O O . PRO A 1 283 ? -14.873 5.152 14.749 1.00 97.19 283 PRO A O 1
ATOM 2277 N N . LEU A 1 284 ? -15.135 4.931 16.966 1.00 97.44 284 LEU A N 1
ATOM 2278 C CA . LEU A 1 284 ? -16.578 5.201 16.942 1.00 97.44 284 LEU A CA 1
ATOM 2279 C C . LEU A 1 284 ? -16.909 6.647 16.562 1.00 97.44 284 LEU A C 1
ATOM 2281 O O . LEU A 1 284 ? -17.913 6.876 15.890 1.00 97.44 284 LEU A O 1
ATOM 2285 N N . LEU A 1 285 ? -16.123 7.614 17.040 1.00 96.81 285 LEU A N 1
ATOM 2286 C CA . LEU A 1 285 ? -16.413 9.043 16.888 1.00 96.81 285 LEU A CA 1
ATOM 2287 C C . LEU A 1 285 ? -15.708 9.670 15.680 1.00 96.81 285 LEU A C 1
ATOM 2289 O O . LEU A 1 285 ? -16.213 10.639 15.117 1.00 96.81 285 LEU A O 1
ATOM 2293 N N . SER A 1 286 ? -14.552 9.138 15.274 1.00 95.56 286 SER A N 1
ATOM 2294 C CA . SER A 1 286 ? -13.798 9.633 14.113 1.00 95.56 286 SER A CA 1
ATOM 2295 C C . SER A 1 286 ? -14.014 8.809 12.842 1.00 95.56 286 SER A C 1
ATOM 2297 O O . SER A 1 286 ? -13.778 9.308 11.737 1.00 95.56 286 SER A O 1
ATOM 2299 N N . GLY A 1 287 ? -14.443 7.554 12.988 1.00 96.31 287 GLY A N 1
ATOM 2300 C CA . GLY A 1 287 ? -14.602 6.621 11.884 1.00 96.31 287 GLY A CA 1
ATOM 2301 C C . GLY A 1 287 ? -15.908 6.792 11.115 1.00 96.31 287 GLY A C 1
ATOM 2302 O O . GLY A 1 287 ? -16.812 7.541 11.482 1.00 96.31 287 GLY A O 1
ATOM 2303 N N . GLN A 1 288 ? -16.019 6.039 10.026 1.00 97.12 288 GLN A N 1
ATOM 2304 C CA . GLN A 1 288 ? -17.228 5.935 9.221 1.00 97.12 288 GLN A CA 1
ATOM 2305 C C . GLN A 1 288 ? -17.709 4.491 9.169 1.00 97.12 288 GLN A C 1
ATOM 2307 O O . GLN A 1 288 ? -16.917 3.566 8.999 1.00 97.12 288 GLN A O 1
ATOM 2312 N N . LYS A 1 289 ? -19.021 4.295 9.293 1.00 97.50 289 LYS A N 1
ATOM 2313 C CA . LYS A 1 289 ? -19.615 2.959 9.308 1.00 97.50 289 LYS A CA 1
ATOM 2314 C C . LYS A 1 289 ? -19.412 2.250 7.967 1.00 97.50 289 LYS A C 1
ATOM 2316 O O . LYS A 1 289 ? -19.798 2.775 6.928 1.00 97.50 289 LYS A O 1
ATOM 2321 N N . VAL A 1 290 ? -18.912 1.018 8.016 1.00 97.62 290 VAL A N 1
ATOM 2322 C CA . VAL A 1 290 ? -18.745 0.121 6.856 1.00 97.62 290 VAL A CA 1
ATOM 2323 C C . VAL A 1 290 ? -19.482 -1.209 7.013 1.00 97.62 290 VAL A C 1
ATOM 2325 O O . VAL A 1 290 ? -19.770 -1.873 6.027 1.00 97.62 290 VAL A O 1
ATOM 2328 N N . ALA A 1 291 ? -19.865 -1.592 8.232 1.00 97.56 291 ALA A N 1
ATOM 2329 C CA . ALA A 1 291 ? -20.649 -2.802 8.492 1.00 97.56 291 ALA A CA 1
ATOM 2330 C C . ALA A 1 291 ? -21.514 -2.638 9.752 1.00 97.56 291 ALA A C 1
ATOM 2332 O O . ALA A 1 291 ? -21.369 -1.656 10.486 1.00 97.56 291 ALA A O 1
ATOM 2333 N N . GLY A 1 292 ? -22.456 -3.556 9.967 1.00 95.69 292 GLY A N 1
ATOM 2334 C CA . GLY A 1 292 ? -23.319 -3.552 11.148 1.00 95.69 292 GLY A CA 1
ATOM 2335 C C . GLY A 1 292 ? -24.461 -2.523 11.137 1.00 95.69 292 GLY A C 1
ATOM 2336 O O . GLY A 1 292 ? -24.728 -1.847 10.131 1.00 95.69 292 GLY A O 1
ATOM 2337 N N . SER A 1 293 ? -25.150 -2.422 12.278 1.00 94.38 293 SER A N 1
ATOM 2338 C CA . SER A 1 293 ? -26.423 -1.703 12.443 1.00 94.38 293 SER A CA 1
ATOM 2339 C C . SER A 1 293 ? -26.248 -0.215 12.766 1.00 94.38 293 SER A C 1
ATOM 2341 O O . SER A 1 293 ? -25.647 0.147 13.777 1.00 94.38 293 SER A O 1
ATOM 2343 N N . TRP A 1 294 ? -26.874 0.660 11.969 1.00 95.19 294 TRP A N 1
ATOM 2344 C CA . TRP A 1 294 ? -26.951 2.103 12.258 1.00 95.19 294 TRP A CA 1
ATOM 2345 C C . TRP A 1 294 ? -27.621 2.407 13.598 1.00 95.19 294 TRP A C 1
ATOM 2347 O O . TRP A 1 294 ? -27.187 3.303 14.316 1.00 95.19 294 TRP A O 1
ATOM 2357 N N . LYS A 1 295 ? -28.659 1.641 13.950 1.00 97.19 295 LYS A N 1
ATOM 2358 C CA . LYS A 1 295 ? -29.386 1.817 15.209 1.00 97.19 295 LYS A CA 1
ATOM 2359 C C . LYS A 1 295 ? -28.476 1.573 16.411 1.00 97.19 295 LYS A C 1
ATOM 2361 O O . LYS A 1 295 ? -28.533 2.327 17.374 1.00 97.19 295 LYS A O 1
ATOM 2366 N N . GLU A 1 296 ? -27.652 0.529 16.352 1.00 95.81 296 GLU A N 1
ATOM 2367 C CA . GLU A 1 296 ? -26.727 0.203 17.439 1.00 95.81 296 GLU A CA 1
ATOM 2368 C C . GLU A 1 296 ? -25.632 1.269 17.571 1.00 95.81 296 GLU A C 1
ATOM 2370 O O . GLU A 1 296 ? -25.383 1.760 18.670 1.00 95.81 296 GLU A O 1
ATOM 2375 N N . LEU A 1 297 ? -25.060 1.714 16.448 1.00 96.50 297 LEU A N 1
ATOM 2376 C CA . LEU A 1 297 ? -24.064 2.787 16.442 1.00 96.50 297 LEU A CA 1
ATOM 2377 C C . LEU A 1 297 ? -24.614 4.095 17.039 1.00 96.50 297 LEU A C 1
ATOM 2379 O O . LEU A 1 297 ? -23.959 4.716 17.876 1.00 96.50 297 LEU A O 1
ATOM 2383 N N . GLN A 1 298 ? -25.841 4.478 16.675 1.00 97.44 298 GLN A N 1
ATOM 2384 C CA . GLN A 1 298 ? -26.497 5.663 17.229 1.00 97.44 298 GLN A CA 1
ATOM 2385 C C . GLN A 1 298 ? -26.719 5.543 18.745 1.00 97.44 298 GLN A C 1
ATOM 2387 O O . GLN A 1 298 ? -26.464 6.494 19.482 1.00 97.44 298 GLN A O 1
ATOM 2392 N N . GLN A 1 299 ? -27.130 4.368 19.230 1.00 97.75 299 GLN A N 1
ATOM 2393 C CA . GLN A 1 299 ? -27.274 4.115 20.668 1.00 97.75 299 GLN A CA 1
ATOM 2394 C C . GLN A 1 299 ? -25.941 4.262 21.413 1.00 97.75 299 GLN A C 1
ATOM 2396 O O . GLN A 1 299 ? -25.917 4.805 22.518 1.00 97.75 299 GLN A O 1
ATOM 2401 N N . CYS A 1 300 ? -24.830 3.822 20.815 1.00 97.88 300 CYS A N 1
ATOM 2402 C CA . CYS A 1 300 ? -23.500 4.021 21.384 1.00 97.88 300 CYS A CA 1
ATOM 2403 C C . CYS A 1 300 ? -23.131 5.507 21.473 1.00 97.88 300 CYS A C 1
ATOM 2405 O O . CYS A 1 300 ? -22.644 5.940 22.517 1.00 97.88 300 CYS A O 1
ATOM 2407 N N . TRP A 1 301 ? -23.389 6.298 20.428 1.00 97.69 301 TRP A N 1
ATOM 2408 C CA . TRP A 1 301 ? -23.121 7.740 20.448 1.00 97.69 301 TRP A CA 1
ATOM 2409 C C . TRP A 1 301 ? -23.945 8.472 21.508 1.00 97.69 301 TRP A C 1
ATOM 2411 O O . TRP A 1 301 ? -23.380 9.211 22.313 1.00 97.69 301 TRP A O 1
ATOM 2421 N N . GLU A 1 302 ? -25.249 8.199 21.587 1.00 98.12 302 GLU A N 1
ATOM 2422 C CA . GLU A 1 302 ? -26.117 8.777 22.619 1.00 98.12 302 GLU A CA 1
ATOM 2423 C C . GLU A 1 302 ? -25.679 8.375 24.035 1.00 98.12 302 GLU A C 1
ATOM 2425 O O . GLU A 1 302 ? -25.757 9.176 24.970 1.00 98.12 302 GLU A O 1
ATOM 2430 N N . TYR A 1 303 ? -25.208 7.135 24.209 1.00 98.06 303 TYR A N 1
ATOM 2431 C CA . TYR A 1 303 ? -24.652 6.679 25.478 1.00 98.06 303 TYR A CA 1
ATOM 2432 C C . TYR A 1 303 ? -23.387 7.461 25.845 1.00 98.06 303 TYR A C 1
ATOM 2434 O O . TYR A 1 303 ? -23.310 7.974 26.959 1.00 98.06 303 TYR A O 1
ATOM 2442 N N . ILE A 1 304 ? -22.422 7.596 24.925 1.00 97.44 304 ILE A N 1
ATOM 2443 C CA . ILE A 1 304 ? -21.177 8.352 25.157 1.00 97.44 304 ILE A CA 1
ATOM 2444 C C . ILE A 1 304 ? -21.491 9.801 25.541 1.00 97.44 304 ILE A C 1
ATOM 2446 O O . ILE A 1 304 ? -20.930 10.322 26.509 1.00 97.44 304 ILE A O 1
ATOM 2450 N N . GLU A 1 305 ? -22.407 10.443 24.816 1.00 96.81 305 GLU A N 1
ATOM 2451 C CA . GLU A 1 305 ? -22.808 11.830 25.049 1.00 96.81 305 GLU A CA 1
ATOM 2452 C C . GLU A 1 305 ? -23.380 12.020 26.461 1.00 96.81 305 GLU A C 1
ATOM 2454 O O . GLU A 1 305 ? -22.920 12.887 27.208 1.00 96.81 305 GLU A O 1
ATOM 2459 N N . LYS A 1 306 ? -24.308 11.147 26.873 1.00 97.75 306 LYS A N 1
ATOM 2460 C CA . LYS A 1 306 ? -25.006 11.232 28.167 1.00 97.75 306 LYS A CA 1
ATOM 2461 C C . LYS A 1 306 ? -24.197 10.695 29.349 1.00 97.75 306 LYS A C 1
ATOM 2463 O O . LYS A 1 306 ? -24.536 10.981 30.493 1.00 97.75 306 LYS A O 1
ATOM 2468 N N . LYS A 1 307 ? -23.145 9.903 29.112 1.00 97.38 307 LYS A N 1
ATOM 2469 C CA . LYS A 1 307 ? -22.379 9.247 30.181 1.00 97.38 307 LYS A CA 1
ATOM 2470 C C . LYS A 1 307 ? -21.665 10.268 31.067 1.00 97.38 307 LYS A C 1
ATOM 2472 O O . LYS A 1 307 ? -20.789 10.983 30.592 1.00 97.38 307 LYS A O 1
ATOM 2477 N N . GLU A 1 308 ? -21.982 10.318 32.354 1.00 97.69 308 GLU A N 1
ATOM 2478 C CA . GLU A 1 308 ? -21.215 11.133 33.303 1.00 97.69 308 GLU A CA 1
ATOM 2479 C C . GLU A 1 308 ? -19.802 10.570 33.486 1.00 97.69 308 GLU A C 1
ATOM 2481 O O . GLU A 1 308 ? -19.613 9.351 33.549 1.00 97.69 308 GLU A O 1
ATOM 2486 N N . ILE A 1 309 ? -18.805 11.455 33.564 1.00 98.00 309 ILE A N 1
ATOM 2487 C CA . ILE A 1 309 ? -17.420 11.044 33.804 1.00 98.00 309 ILE A CA 1
ATOM 2488 C C . ILE A 1 309 ? -17.280 10.579 35.255 1.00 98.00 309 ILE A C 1
ATOM 2490 O O . ILE A 1 309 ? -17.739 11.240 36.183 1.00 98.00 309 ILE A O 1
ATOM 2494 N N . THR A 1 310 ? -16.596 9.455 35.450 1.00 98.06 310 THR A N 1
ATOM 2495 C CA . THR A 1 310 ? -16.316 8.882 36.771 1.00 98.06 310 THR A CA 1
ATOM 2496 C C . THR A 1 310 ? -14.809 8.722 36.988 1.00 98.06 310 THR A C 1
ATOM 2498 O O . THR A 1 310 ? -14.074 8.520 36.016 1.00 98.06 310 THR A O 1
ATOM 2501 N N . PRO A 1 311 ? -14.321 8.725 38.244 1.00 97.88 311 PRO A N 1
ATOM 2502 C CA . PRO A 1 311 ? -12.904 8.487 38.535 1.00 97.88 311 PRO A CA 1
ATOM 2503 C C . PRO A 1 311 ? -12.371 7.161 37.972 1.00 97.88 311 PRO A C 1
ATOM 2505 O O . PRO A 1 311 ? -11.226 7.090 37.531 1.00 97.88 311 PRO A O 1
ATOM 2508 N N . ASN A 1 312 ? -13.215 6.125 37.920 1.00 97.81 312 ASN A N 1
ATOM 2509 C CA . ASN A 1 312 ? -12.839 4.813 37.389 1.00 97.81 312 ASN A CA 1
ATOM 2510 C C . ASN A 1 312 ? -12.500 4.854 35.892 1.00 97.81 312 ASN A C 1
ATOM 2512 O O . ASN A 1 312 ? -11.603 4.135 35.467 1.00 97.81 312 ASN A O 1
ATOM 2516 N N . MET A 1 313 ? -13.151 5.717 35.104 1.00 98.38 313 MET A N 1
ATOM 2517 C CA . MET A 1 313 ? -12.844 5.882 33.673 1.00 98.38 313 MET A CA 1
ATOM 2518 C C . MET A 1 313 ? -11.448 6.472 33.464 1.00 98.38 313 MET A C 1
ATOM 2520 O O . MET A 1 313 ? -10.677 5.992 32.630 1.00 98.38 313 MET A O 1
ATOM 2524 N N . ALA A 1 314 ? -11.104 7.499 34.249 1.00 98.06 314 ALA A N 1
ATOM 2525 C CA . ALA A 1 314 ? -9.780 8.107 34.209 1.00 98.06 314 ALA A CA 1
ATOM 2526 C C . ALA A 1 314 ? -8.705 7.116 34.678 1.00 98.06 314 ALA A C 1
ATOM 2528 O O . ALA A 1 314 ? -7.668 6.976 34.032 1.00 98.06 314 ALA A O 1
ATOM 2529 N N . TYR A 1 315 ? -8.979 6.374 35.756 1.00 98.38 315 TYR A N 1
ATOM 2530 C CA . TYR A 1 315 ? -8.077 5.339 36.258 1.00 98.38 315 TYR A CA 1
ATOM 2531 C C . TYR A 1 315 ? -7.873 4.194 35.255 1.00 98.38 315 TYR A C 1
ATOM 2533 O O . TYR A 1 315 ? -6.742 3.751 35.059 1.00 98.38 315 TYR A O 1
ATOM 2541 N N . HIS A 1 316 ? -8.937 3.747 34.578 1.00 98.31 316 HIS A N 1
ATOM 2542 C CA . HIS A 1 316 ? -8.863 2.743 33.512 1.00 98.31 316 HIS A CA 1
ATOM 2543 C C . HIS A 1 316 ? -7.937 3.196 32.381 1.00 98.31 316 HIS A C 1
ATOM 2545 O O . HIS A 1 316 ? -6.991 2.485 32.042 1.00 98.31 316 HIS A O 1
ATOM 2551 N N . ASN A 1 317 ? -8.154 4.401 31.844 1.00 98.25 317 ASN A N 1
ATOM 2552 C CA . ASN A 1 317 ? -7.314 4.942 30.774 1.00 98.25 317 ASN A CA 1
ATOM 2553 C C . ASN A 1 317 ? -5.861 5.143 31.245 1.00 98.25 317 ASN A C 1
ATOM 2555 O O . ASN A 1 317 ? -4.934 4.801 30.520 1.00 98.25 317 ASN A O 1
ATOM 2559 N N . PHE A 1 318 ? -5.633 5.604 32.480 1.00 98.44 318 PHE A N 1
ATOM 2560 C CA . PHE A 1 318 ? -4.283 5.705 33.046 1.00 98.44 318 PHE A CA 1
ATOM 2561 C C . PHE A 1 318 ? -3.585 4.339 33.113 1.00 98.44 318 PHE A C 1
ATOM 2563 O O . PHE A 1 318 ? -2.438 4.205 32.695 1.00 98.44 318 PHE A O 1
ATOM 2570 N N . ARG A 1 319 ? -4.281 3.302 33.593 1.00 98.44 319 ARG A N 1
ATOM 2571 C CA . ARG A 1 319 ? -3.745 1.937 33.623 1.00 98.44 319 ARG A CA 1
ATOM 2572 C C . ARG A 1 319 ? -3.399 1.425 32.230 1.00 98.44 319 ARG A C 1
ATOM 2574 O O . ARG A 1 319 ? -2.318 0.875 32.045 1.00 98.44 319 ARG A O 1
ATOM 2581 N N . LYS A 1 320 ? -4.282 1.640 31.253 1.00 98.06 320 LYS A N 1
ATOM 2582 C CA . LYS A 1 320 ? -4.033 1.272 29.854 1.00 98.06 320 LYS A CA 1
ATOM 2583 C C . LYS A 1 320 ? -2.824 1.997 29.269 1.00 98.06 320 LYS A C 1
ATOM 2585 O O . LYS A 1 320 ? -2.079 1.389 28.508 1.00 98.06 320 LYS A O 1
ATOM 2590 N N . ALA A 1 321 ? -2.585 3.250 29.662 1.00 98.00 321 ALA A N 1
ATOM 2591 C CA . ALA A 1 321 ? -1.381 3.975 29.269 1.00 98.00 321 ALA A CA 1
ATOM 2592 C C . ALA A 1 321 ? -0.106 3.269 29.749 1.00 98.00 321 ALA A C 1
ATOM 2594 O O . ALA A 1 321 ? 0.801 3.052 28.950 1.00 98.00 321 ALA A O 1
ATOM 2595 N N . VAL A 1 322 ? -0.065 2.863 31.023 1.00 98.19 322 VAL A N 1
ATOM 2596 C CA . VAL A 1 322 ? 1.075 2.130 31.602 1.00 98.19 322 VAL A CA 1
ATOM 2597 C C . VAL A 1 322 ? 1.259 0.774 30.915 1.00 98.19 322 VAL A C 1
ATOM 2599 O O . VAL A 1 322 ? 2.366 0.444 30.505 1.00 98.19 322 VAL A O 1
ATOM 2602 N N . GLU A 1 323 ? 0.169 0.027 30.703 1.00 97.81 323 GLU A N 1
ATOM 2603 C CA . GLU A 1 323 ? 0.200 -1.261 29.992 1.00 97.81 323 GLU A CA 1
ATOM 2604 C C . GLU A 1 323 ? 0.798 -1.115 28.577 1.00 97.81 323 GLU A C 1
ATOM 2606 O O . GLU A 1 323 ? 1.646 -1.909 28.175 1.00 97.81 323 GLU A O 1
ATOM 2611 N N . GLN A 1 324 ? 0.406 -0.079 27.826 1.00 97.19 324 GLN A N 1
ATOM 2612 C CA . GLN A 1 324 ? 0.943 0.196 26.486 1.00 97.19 324 GLN A CA 1
ATOM 2613 C C . GLN A 1 324 ? 2.406 0.654 26.508 1.00 97.19 324 GLN A C 1
ATOM 2615 O O . GLN A 1 324 ? 3.179 0.297 25.617 1.00 97.19 324 GLN A O 1
ATOM 2620 N N . GLU A 1 325 ? 2.810 1.419 27.522 1.00 97.62 325 GLU A N 1
ATOM 2621 C CA . GLU A 1 325 ? 4.204 1.821 27.698 1.00 97.62 325 GLU A CA 1
ATOM 2622 C C . GLU A 1 325 ? 5.105 0.601 27.942 1.00 97.62 325 GLU A C 1
ATOM 2624 O O . GLU A 1 325 ? 6.172 0.481 27.333 1.00 97.62 325 GLU A O 1
ATOM 2629 N N . ASP A 1 326 ? 4.651 -0.331 28.779 1.00 97.94 326 ASP A N 1
ATOM 2630 C CA . ASP A 1 326 ? 5.371 -1.567 29.081 1.00 97.94 326 ASP A CA 1
ATOM 2631 C C . ASP A 1 326 ? 5.446 -2.500 27.866 1.00 97.94 326 ASP A C 1
ATOM 2633 O O . ASP A 1 326 ? 6.517 -3.040 27.577 1.00 97.94 326 ASP A O 1
ATOM 2637 N N . ILE A 1 327 ? 4.363 -2.612 27.084 1.00 95.81 327 ILE A N 1
ATOM 2638 C CA . ILE A 1 327 ? 4.382 -3.297 25.780 1.00 95.81 327 ILE A CA 1
ATOM 2639 C C . ILE A 1 327 ? 5.427 -2.654 24.857 1.00 95.81 327 ILE A C 1
ATOM 2641 O O . ILE A 1 327 ? 6.254 -3.353 24.273 1.00 95.81 327 ILE A O 1
ATOM 2645 N N . GLY A 1 328 ? 5.436 -1.322 24.753 1.00 95.75 328 GLY A N 1
ATOM 2646 C CA . GLY A 1 328 ? 6.383 -0.585 23.914 1.00 95.75 328 GLY A CA 1
ATOM 2647 C C . GLY A 1 328 ? 7.845 -0.834 24.293 1.00 95.75 328 GLY A C 1
ATOM 2648 O O . GLY A 1 328 ? 8.691 -1.004 23.413 1.00 95.75 328 GLY A O 1
ATOM 2649 N N . LYS A 1 329 ? 8.152 -0.920 25.593 1.00 96.25 329 LYS A N 1
ATOM 2650 C CA . LYS A 1 329 ? 9.499 -1.249 26.097 1.00 96.25 329 LYS A CA 1
ATOM 2651 C C . LYS A 1 329 ? 9.959 -2.656 25.704 1.00 96.25 329 LYS A C 1
ATOM 2653 O O . LYS A 1 329 ? 11.166 -2.874 25.624 1.00 96.25 329 LYS A O 1
ATOM 2658 N N . GLY A 1 330 ? 9.028 -3.573 25.435 1.00 96.38 330 GLY A N 1
ATOM 2659 C CA . GLY A 1 330 ? 9.319 -4.927 24.959 1.00 96.38 330 GLY A CA 1
ATOM 2660 C C . GLY A 1 330 ? 9.832 -4.999 23.516 1.00 96.38 330 GLY A C 1
ATOM 2661 O O . GLY A 1 330 ? 10.410 -6.013 23.130 1.00 96.38 330 GLY A O 1
ATOM 2662 N N . PHE A 1 331 ? 9.665 -3.935 22.725 1.00 96.56 331 PHE A N 1
ATOM 2663 C CA . PHE A 1 331 ? 10.102 -3.883 21.329 1.00 96.56 331 PHE A CA 1
ATOM 2664 C C . PHE A 1 331 ? 11.444 -3.141 21.150 1.00 96.56 331 PHE A C 1
ATOM 2666 O O . PHE A 1 331 ? 11.766 -2.237 21.939 1.00 96.56 331 PHE A O 1
ATOM 2673 N N . PRO A 1 332 ? 12.223 -3.460 20.090 1.00 96.00 332 PRO A N 1
ATOM 2674 C CA . PRO A 1 332 ? 13.479 -2.776 19.784 1.00 96.00 332 PRO A CA 1
ATOM 2675 C C . PRO A 1 332 ? 13.313 -1.259 19.670 1.00 96.00 332 PRO A C 1
ATOM 2677 O O . PRO A 1 332 ? 12.286 -0.757 19.199 1.00 96.00 332 PRO A O 1
ATOM 2680 N N . GLU A 1 333 ? 14.334 -0.515 20.089 1.00 94.00 333 GLU A N 1
ATOM 2681 C CA . GLU A 1 333 ? 14.336 0.941 19.973 1.00 94.00 333 GLU A CA 1
ATOM 2682 C C . GLU A 1 333 ? 14.226 1.373 18.501 1.00 94.00 333 GLU A C 1
ATOM 2684 O O . GLU A 1 333 ? 14.860 0.795 17.622 1.00 94.00 333 GLU A O 1
ATOM 2689 N N . GLY A 1 334 ? 13.357 2.349 18.220 1.00 88.06 334 GLY A N 1
ATOM 2690 C CA . GLY A 1 334 ? 13.083 2.824 16.858 1.00 88.06 334 GLY A CA 1
ATOM 2691 C C . GLY A 1 334 ? 12.196 1.915 15.993 1.00 88.06 334 GLY A C 1
ATOM 2692 O O . GLY A 1 334 ? 11.873 2.298 14.871 1.00 88.06 334 GLY A O 1
ATOM 2693 N N . SER A 1 335 ? 11.764 0.747 16.486 1.00 90.00 335 SER A N 1
ATOM 2694 C CA . SER A 1 335 ? 10.827 -0.121 15.753 1.00 90.00 335 SER A CA 1
ATOM 2695 C C . SER A 1 335 ? 9.432 0.504 15.609 1.00 90.00 335 SER A C 1
ATOM 2697 O O . SER A 1 335 ? 8.998 1.320 16.433 1.00 90.00 335 SER A O 1
ATOM 2699 N N . ARG A 1 336 ? 8.701 0.105 14.558 1.00 87.62 336 ARG A N 1
ATOM 2700 C CA . ARG A 1 336 ? 7.336 0.586 14.283 1.00 87.62 336 ARG A CA 1
ATOM 2701 C C . ARG A 1 336 ? 6.379 0.198 15.410 1.00 87.62 336 ARG A C 1
ATOM 2703 O O . ARG A 1 336 ? 5.545 1.005 15.817 1.00 87.62 336 ARG A O 1
ATOM 2710 N N . GLU A 1 337 ? 6.525 -1.012 15.926 1.00 91.06 337 GLU A N 1
ATOM 2711 C CA . GLU A 1 337 ? 5.731 -1.594 17.003 1.00 91.06 337 GLU A CA 1
ATOM 2712 C C . GLU A 1 337 ? 5.908 -0.787 18.290 1.00 91.06 337 GLU A C 1
ATOM 2714 O O . GLU A 1 337 ? 4.921 -0.370 18.900 1.00 91.06 337 GLU A O 1
ATOM 2719 N N . ARG A 1 338 ? 7.160 -0.455 18.641 1.00 93.69 338 ARG A N 1
ATOM 2720 C CA . ARG A 1 338 ? 7.465 0.414 19.783 1.00 93.69 338 ARG A CA 1
ATOM 2721 C C . ARG A 1 338 ? 6.826 1.787 19.634 1.00 93.69 338 ARG A C 1
ATOM 2723 O O . ARG A 1 338 ? 6.160 2.248 20.555 1.00 93.69 338 ARG A O 1
ATOM 2730 N N . MET A 1 339 ? 7.017 2.443 18.488 1.00 92.44 339 MET A N 1
ATOM 2731 C CA . MET A 1 339 ? 6.443 3.772 18.244 1.00 92.44 339 MET A CA 1
ATOM 2732 C C . MET A 1 339 ? 4.913 3.753 18.317 1.00 92.44 339 MET A C 1
ATOM 2734 O O . MET A 1 339 ? 4.311 4.668 18.875 1.00 92.44 339 MET A O 1
ATOM 2738 N N . THR A 1 340 ? 4.286 2.690 17.813 1.00 89.94 340 THR A N 1
ATOM 2739 C CA . THR A 1 340 ? 2.830 2.515 17.844 1.00 89.94 340 THR A CA 1
ATOM 2740 C C . THR A 1 340 ? 2.322 2.346 19.275 1.00 89.94 340 THR A C 1
ATOM 2742 O O . THR A 1 340 ? 1.432 3.089 19.693 1.00 89.94 340 THR A O 1
ATOM 2745 N N . ALA A 1 341 ? 2.913 1.430 20.049 1.00 93.44 341 ALA A N 1
ATOM 2746 C CA . ALA A 1 341 ? 2.539 1.186 21.442 1.00 93.44 341 ALA A CA 1
ATOM 2747 C C . ALA A 1 341 ? 2.732 2.440 22.312 1.00 93.44 341 ALA A C 1
ATOM 2749 O O . ALA A 1 341 ? 1.818 2.857 23.022 1.00 93.44 341 ALA A O 1
ATOM 2750 N N . LEU A 1 342 ? 3.876 3.122 22.182 1.00 94.56 342 LEU A N 1
ATOM 2751 C CA . LEU A 1 342 ? 4.129 4.381 22.889 1.00 94.56 342 LEU A CA 1
ATOM 2752 C C . LEU A 1 342 ? 3.164 5.493 22.450 1.00 94.56 342 LEU A C 1
ATOM 2754 O O . LEU A 1 342 ? 2.694 6.263 23.286 1.00 94.56 342 LEU A O 1
ATOM 2758 N N . GLY A 1 343 ? 2.807 5.552 21.165 1.00 92.50 343 GLY A N 1
ATOM 2759 C CA . GLY A 1 343 ? 1.784 6.468 20.664 1.00 92.50 343 GLY A CA 1
ATOM 2760 C C . GLY A 1 343 ? 0.424 6.243 21.329 1.00 92.50 343 GLY A C 1
ATOM 2761 O O . GLY A 1 343 ? -0.228 7.207 21.730 1.00 92.50 343 GLY A O 1
ATOM 2762 N N . TYR A 1 344 ? 0.006 4.985 21.505 1.00 92.81 344 TYR A N 1
ATOM 2763 C CA . TYR A 1 344 ? -1.205 4.653 22.262 1.00 92.81 344 TYR A CA 1
ATOM 2764 C C . TYR A 1 344 ? -1.074 4.983 23.749 1.00 92.81 344 TYR A C 1
ATOM 2766 O O . TYR A 1 344 ? -2.018 5.534 24.313 1.00 92.81 344 TYR A O 1
ATOM 2774 N N . ALA A 1 345 ? 0.076 4.719 24.376 1.00 96.31 345 ALA A N 1
ATOM 2775 C CA . ALA A 1 345 ? 0.319 5.077 25.774 1.00 96.31 345 ALA A CA 1
ATOM 2776 C C . ALA A 1 345 ? 0.083 6.577 26.021 1.00 96.31 345 ALA A C 1
ATOM 2778 O O . ALA A 1 345 ? -0.628 6.955 26.954 1.00 96.31 345 ALA A O 1
ATOM 2779 N N . VAL A 1 346 ? 0.590 7.434 25.127 1.00 96.00 346 VAL A N 1
ATOM 2780 C CA . VAL A 1 346 ? 0.344 8.883 25.171 1.00 96.00 346 VAL A CA 1
ATOM 2781 C C . VAL A 1 346 ? -1.145 9.201 25.002 1.00 96.00 346 VAL A C 1
ATOM 2783 O O . VAL A 1 346 ? -1.684 9.984 25.782 1.00 96.00 346 VAL A O 1
ATOM 2786 N N . SER A 1 347 ? -1.838 8.579 24.040 1.00 95.00 347 SER A N 1
ATOM 2787 C CA . SER A 1 347 ? -3.281 8.794 23.832 1.00 95.00 347 SER A CA 1
ATOM 2788 C C . SER A 1 347 ? -4.118 8.442 25.061 1.00 95.00 347 SER A C 1
ATOM 2790 O O . SER A 1 347 ? -4.962 9.235 25.478 1.00 95.00 347 SER A O 1
ATOM 2792 N N . TYR A 1 348 ? -3.854 7.294 25.680 1.00 97.56 348 TYR A N 1
ATOM 2793 C CA . TYR A 1 348 ? -4.522 6.875 26.909 1.00 97.56 348 TYR A CA 1
ATOM 2794 C C . TYR A 1 348 ? -4.232 7.823 28.078 1.00 97.56 348 TYR A C 1
ATOM 2796 O O . TYR A 1 348 ? -5.147 8.200 28.812 1.00 97.56 348 TYR A O 1
ATOM 2804 N N . MET A 1 349 ? -2.974 8.246 28.234 1.00 97.88 349 MET A N 1
ATOM 2805 C CA . MET A 1 349 ? -2.564 9.158 29.301 1.00 97.88 349 MET A CA 1
ATOM 2806 C C . MET A 1 349 ? -3.239 10.527 29.172 1.00 97.88 349 MET A C 1
ATOM 2808 O O . MET A 1 349 ? -3.734 11.071 30.160 1.00 97.88 349 MET A O 1
ATOM 2812 N N . GLU A 1 350 ? -3.282 11.095 27.966 1.00 97.50 350 GLU A N 1
ATOM 2813 C CA . GLU A 1 350 ? -3.950 12.377 27.737 1.00 97.50 350 GLU A CA 1
ATOM 2814 C C . GLU A 1 350 ? -5.466 12.265 27.932 1.00 97.50 350 GLU A C 1
ATOM 2816 O O . GLU A 1 350 ? -6.041 13.110 28.622 1.00 97.50 350 GLU A O 1
ATOM 2821 N N . ASN A 1 351 ? -6.110 11.195 27.445 1.00 97.50 351 ASN A N 1
ATOM 2822 C CA . ASN A 1 351 ? -7.529 10.955 27.726 1.00 97.50 351 ASN A CA 1
ATOM 2823 C C . ASN A 1 351 ? -7.791 10.892 29.245 1.00 97.50 351 ASN A C 1
ATOM 2825 O O . ASN A 1 351 ? -8.645 11.610 29.761 1.00 97.50 351 ASN A O 1
ATOM 2829 N N . ALA A 1 352 ? -6.984 10.135 29.999 1.00 98.00 352 ALA A N 1
ATOM 2830 C CA . ALA A 1 352 ? -7.101 10.061 31.457 1.00 98.00 352 ALA A CA 1
ATOM 2831 C C . ALA A 1 352 ? -7.008 11.442 32.135 1.00 98.00 352 ALA A C 1
ATOM 2833 O O . ALA A 1 352 ? -7.812 11.757 33.015 1.00 98.00 352 ALA A O 1
ATOM 2834 N N . LYS A 1 353 ? -6.072 12.302 31.703 1.00 97.88 353 LYS A N 1
ATOM 2835 C CA . LYS A 1 353 ? -5.940 13.680 32.212 1.00 97.88 353 LYS A CA 1
ATOM 2836 C C . LYS A 1 353 ? -7.172 14.534 31.913 1.00 97.88 353 LYS A C 1
ATOM 2838 O O . LYS A 1 353 ? -7.564 15.330 32.767 1.00 97.88 353 LYS A O 1
ATOM 2843 N N . HIS A 1 354 ? -7.765 14.400 30.727 1.00 97.56 354 HIS A N 1
ATOM 2844 C CA . HIS A 1 354 ? -8.990 15.116 30.360 1.00 97.56 354 HIS A CA 1
ATOM 2845 C C . HIS A 1 354 ? -10.187 14.640 31.186 1.00 97.56 354 HIS A C 1
ATOM 2847 O O . HIS A 1 354 ? -10.873 15.469 31.788 1.00 97.56 354 HIS A O 1
ATOM 2853 N N . LEU A 1 355 ? -10.355 13.327 31.342 1.00 97.75 355 LEU A N 1
ATOM 2854 C CA . LEU A 1 355 ? -11.408 12.750 32.176 1.00 97.75 355 LEU A CA 1
ATOM 2855 C C . LEU A 1 355 ? -11.288 13.201 33.643 1.00 97.75 355 LEU A C 1
ATOM 2857 O O . LEU A 1 355 ? -12.283 13.605 34.237 1.00 97.75 355 LEU A O 1
ATOM 2861 N N . CYS A 1 356 ? -10.078 13.258 34.215 1.00 97.62 356 CYS A N 1
ATOM 2862 C CA . CYS A 1 356 ? -9.854 13.808 35.563 1.00 97.62 356 CYS A CA 1
ATOM 2863 C C . CYS A 1 356 ? -10.317 15.267 35.726 1.00 97.62 356 CYS A C 1
ATOM 2865 O O . CYS A 1 356 ? -10.616 15.697 36.838 1.00 97.62 356 CYS A O 1
ATOM 2867 N N . ARG A 1 357 ? -10.354 16.040 34.636 1.00 97.56 357 ARG A N 1
ATOM 2868 C CA . ARG A 1 357 ? -10.799 17.443 34.617 1.00 97.56 357 ARG A CA 1
ATOM 2869 C C . ARG A 1 357 ? -12.282 17.595 34.270 1.00 97.56 357 ARG A C 1
ATOM 2871 O O . ARG A 1 357 ? -12.761 18.722 34.211 1.00 97.56 357 ARG A O 1
ATOM 2878 N N . GLY A 1 358 ? -12.993 16.493 34.023 1.00 96.62 358 GLY A N 1
ATOM 2879 C CA . GLY A 1 358 ? -14.381 16.515 33.566 1.00 96.62 358 GLY A CA 1
ATOM 2880 C C . GLY A 1 358 ? -14.549 16.839 32.074 1.00 96.62 358 GLY A C 1
ATOM 2881 O O . GLY A 1 358 ? -15.635 17.242 31.672 1.00 96.62 358 GLY A O 1
ATOM 2882 N N . ASP A 1 359 ? -13.502 16.676 31.257 1.00 96.31 359 ASP A N 1
ATOM 2883 C CA . ASP A 1 359 ? -13.514 16.939 29.810 1.00 96.31 359 ASP A CA 1
ATOM 2884 C C . ASP A 1 359 ? -13.557 15.625 29.003 1.00 96.31 359 ASP A C 1
ATOM 2886 O O . ASP A 1 359 ? -12.822 14.682 29.302 1.00 96.31 359 ASP A O 1
ATOM 2890 N N . LYS A 1 360 ? -14.402 15.562 27.965 1.00 94.88 360 LYS A N 1
ATOM 2891 C CA . LYS A 1 360 ? -14.575 14.393 27.082 1.00 94.88 360 LYS A CA 1
ATOM 2892 C C . LYS A 1 360 ? -13.848 14.602 25.753 1.00 94.88 360 LYS A C 1
ATOM 2894 O O . LYS A 1 360 ? -14.482 14.814 24.724 1.00 94.88 360 LYS A O 1
ATOM 2899 N N . ARG A 1 361 ? -12.519 14.504 25.761 1.00 94.69 361 ARG A N 1
ATOM 2900 C CA . ARG A 1 361 ? -11.727 14.441 24.519 1.00 94.69 361 ARG A CA 1
ATOM 2901 C C . ARG A 1 361 ? -11.484 12.992 24.151 1.00 94.69 361 ARG A C 1
ATOM 2903 O O . ARG A 1 361 ? -10.561 12.363 24.659 1.00 94.69 361 ARG A O 1
ATOM 2910 N N . LEU A 1 362 ? -12.370 12.472 23.314 1.00 94.19 362 LEU A N 1
ATOM 2911 C CA . LEU A 1 362 ? -12.547 11.039 23.087 1.00 94.19 362 LEU A CA 1
ATOM 2912 C C . LEU A 1 362 ? -12.047 10.594 21.708 1.00 94.19 362 LEU A C 1
ATOM 2914 O O . LEU A 1 362 ? -12.293 9.469 21.289 1.00 94.19 362 LEU A O 1
ATOM 2918 N N . THR A 1 363 ? -11.335 11.471 21.002 1.00 94.25 363 THR A N 1
ATOM 2919 C CA . THR A 1 363 ? -10.639 11.142 19.756 1.00 94.25 363 THR A CA 1
ATOM 2920 C C . THR A 1 363 ? -9.178 11.570 19.816 1.00 94.25 363 THR A C 1
ATOM 2922 O O . THR A 1 363 ? -8.823 12.572 20.444 1.00 94.25 363 THR A O 1
ATOM 2925 N N . MET A 1 364 ? -8.305 10.865 19.096 1.00 90.38 364 MET A N 1
ATOM 2926 C CA . MET A 1 364 ? -6.884 11.224 19.005 1.00 90.38 364 MET A CA 1
ATOM 2927 C C . MET A 1 364 ? -6.686 12.625 18.411 1.00 90.38 364 MET A C 1
ATOM 2929 O O . MET A 1 364 ? -5.772 13.357 18.803 1.00 90.38 364 MET A O 1
ATOM 2933 N N . LYS A 1 365 ? -7.582 13.031 17.502 1.00 89.56 365 LYS A N 1
ATOM 2934 C CA . LYS A 1 365 ? -7.584 14.364 16.889 1.00 89.56 365 LYS A CA 1
ATOM 2935 C C . LYS A 1 365 ? -7.823 15.471 17.921 1.00 89.56 365 LYS A C 1
ATOM 2937 O O . LYS A 1 365 ? -7.132 16.490 17.891 1.00 89.56 365 LYS A O 1
ATOM 2942 N N . GLU A 1 366 ? -8.769 15.286 18.841 1.00 89.88 366 GLU A N 1
ATOM 2943 C CA . GLU A 1 366 ? -9.078 16.259 19.903 1.00 89.88 366 GLU A CA 1
ATOM 2944 C C . GLU A 1 366 ? -7.966 16.364 20.950 1.00 89.88 366 GLU A C 1
ATOM 2946 O O . GLU A 1 366 ? -7.720 17.446 21.496 1.00 89.88 366 GLU A O 1
ATOM 2951 N N . LEU A 1 367 ? -7.254 15.260 21.190 1.00 86.38 367 LEU A N 1
ATOM 2952 C CA . LEU A 1 367 ? -6.079 15.218 22.062 1.00 86.38 367 LEU A CA 1
ATOM 2953 C C . LEU A 1 367 ? -4.857 15.929 21.448 1.00 86.38 367 LEU A C 1
ATOM 2955 O O . LEU A 1 367 ? -3.851 16.109 22.128 1.00 86.38 367 LEU A O 1
ATOM 2959 N N . ARG A 1 368 ? -4.942 16.384 20.184 1.00 76.25 368 ARG A N 1
ATOM 2960 C CA . ARG A 1 368 ? -3.857 17.045 19.427 1.00 76.25 368 ARG A CA 1
ATOM 2961 C C . ARG A 1 368 ? -2.569 16.221 19.359 1.00 76.25 368 ARG A C 1
ATOM 2963 O O . ARG A 1 368 ? -1.481 16.776 19.217 1.00 76.25 368 ARG A O 1
ATOM 2970 N N . ILE A 1 369 ? -2.692 14.903 19.427 1.00 64.81 369 ILE A N 1
ATOM 2971 C CA . ILE A 1 369 ? -1.559 14.000 19.270 1.00 64.81 369 ILE A CA 1
ATOM 2972 C C . ILE A 1 369 ? -1.340 13.846 17.765 1.00 64.81 369 ILE A C 1
ATOM 2974 O O . ILE A 1 369 ? -2.075 13.128 17.089 1.00 64.81 369 ILE A O 1
ATOM 2978 N N . GLN A 1 370 ? -0.373 14.585 17.215 1.00 52.03 370 GLN A N 1
ATOM 2979 C CA . GLN A 1 370 ? 0.107 14.330 15.857 1.00 52.03 370 GLN A CA 1
ATOM 2980 C C . GLN A 1 370 ? 0.981 13.073 15.908 1.00 52.03 370 GLN A C 1
ATOM 2982 O O . GLN A 1 370 ? 2.031 13.090 16.548 1.00 52.03 370 GLN A O 1
ATOM 2987 N N . ARG A 1 371 ? 0.499 11.985 15.297 1.00 51.78 371 ARG A N 1
ATOM 2988 C CA . ARG A 1 371 ? 1.307 10.795 14.999 1.00 51.78 371 ARG A CA 1
ATOM 2989 C C . ARG A 1 371 ? 2.149 11.020 13.751 1.00 51.78 371 ARG A C 1
ATOM 2991 O O . ARG A 1 371 ? 1.620 11.645 12.796 1.00 51.78 371 ARG A O 1
#